Protein AF-0000000081005382 (afdb_homodimer)

Solvent-accessible surface area (backbone atoms only — not comparable to full-atom values): 18510 Å² total; per-residue (Å²): 134,87,72,72,68,51,76,68,54,54,42,65,70,74,64,62,56,86,81,48,64,73,68,54,56,38,70,60,34,36,32,29,35,34,43,90,65,23,37,42,38,38,35,46,41,52,65,45,52,73,91,47,49,46,76,45,76,46,82,90,45,26,40,35,40,33,36,60,39,78,69,80,79,84,50,93,69,56,42,75,78,41,80,55,59,79,51,43,52,30,70,46,77,42,80,52,63,88,56,45,38,81,85,54,64,45,76,45,75,50,34,9,24,38,36,36,39,31,38,42,45,54,80,78,62,66,68,67,85,79,79,82,76,74,82,66,85,73,78,74,90,70,80,79,70,73,75,73,66,95,83,78,134,133,86,70,73,67,52,76,67,55,53,42,66,70,71,63,63,56,86,82,48,67,72,69,56,56,40,72,59,33,36,30,28,36,33,44,90,64,23,37,42,36,37,34,46,41,51,66,45,52,73,90,47,48,46,78,45,76,44,82,91,46,25,40,34,40,33,36,58,39,78,69,79,78,85,51,92,69,56,43,73,79,41,80,56,59,76,50,42,51,32,72,46,78,42,79,52,64,86,55,44,37,80,87,54,65,44,76,47,76,51,35,9,24,38,37,37,39,31,38,42,44,53,80,78,61,65,66,66,84,78,76,80,74,71,82,61,85,76,71,83,78,79,79,72,76,68,79,76,81,83,78,81,123

Sequence (306 aa):
MCRIPSLYLLRHSVGLDKDEPLMDFSHARVDWKETPDGHVIMVDVPGLKKDEIKIEVEGNRVLRVSGERKREEEKEGDHWHKMERSYGKFWRQFKVPNNVDLDFVKAKSENGVLTLTLNKLSPDRIKGPRVVSIEGNDKKLAKINGNEAKQELMCRIPSLYLLRHSVGLDKDEPLMDFSHARVDWKETPDGHVIMVDVPGLKKDEIKIEVEGNRVLRVSGERKREEEKEGDHWHKMERSYGKFWRQFKVPNNVDLDFVKAKSENGVLTLTLNKLSPDRIKGPRVVSIEGNDKKLAKINGNEAKQEL

Radius of gyration: 29.71 Å; Cα contacts (8 Å, |Δi|>4): 478; chains: 2; bounding box: 69×134×60 Å

Nearest PDB structures (foldseek):
  5ds2-assembly2_D  TM=9.799E-01  e=3.365E-12  Pisum sativum
  2byu-assembly1_B  TM=9.540E-01  e=5.067E-11  Triticum aestivum
  2h50-assembly1_P  TM=9.636E-01  e=1.966E-10  Saccharomyces cerevisiae
  1gme-assembly1_B  TM=8.721E-01  e=4.777E-11  Triticum aestivum
  1gme-assembly1_A  TM=8.070E-01  e=1.376E-09  Triticum aestivum

Structure (mmCIF, N/CA/C/O backbone):
data_AF-0000000081005382-model_v1
#
loop_
_entity.id
_entity.type
_entity.pdbx_description
1 polymer 'Uncharacterized protein'
#
loop_
_atom_site.group_PDB
_atom_site.id
_atom_site.type_symbol
_atom_site.label_atom_id
_atom_site.label_alt_id
_atom_site.label_comp_id
_atom_site.label_asym_id
_atom_site.label_entity_id
_atom_site.label_seq_id
_atom_site.pdbx_PDB_ins_code
_atom_site.Cartn_x
_atom_site.Cartn_y
_atom_site.Cartn_z
_atom_site.occupancy
_atom_site.B_iso_or_equiv
_atom_site.auth_seq_id
_atom_site.auth_comp_id
_atom_site.auth_asym_id
_atom_site.auth_atom_id
_atom_site.pdbx_PDB_model_num
ATOM 1 N N . MET A 1 1 ? -9.953 26.734 -13.766 1 24.36 1 MET A N 1
ATOM 2 C CA . MET A 1 1 ? -9.805 25.484 -14.5 1 24.36 1 MET A CA 1
ATOM 3 C 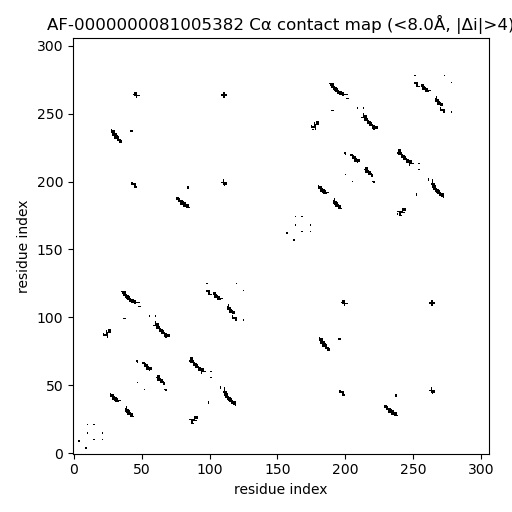C . MET A 1 1 ? -8.453 24.828 -14.219 1 24.36 1 MET A C 1
ATOM 5 O O . MET A 1 1 ? -7.418 25.328 -14.672 1 24.36 1 MET A O 1
ATOM 9 N N . CYS A 1 2 ? -8.141 24.422 -13.031 1 30.3 2 CYS A N 1
ATOM 10 C CA . CYS A 1 2 ? -6.883 24 -12.422 1 30.3 2 CYS A CA 1
ATOM 11 C C . CYS A 1 2 ? -6.281 22.828 -13.172 1 30.3 2 CYS A C 1
ATOM 13 O O . CYS A 1 2 ? -6.836 21.734 -13.164 1 30.3 2 CYS A O 1
ATOM 15 N N . ARG A 1 3 ? -5.758 23.016 -14.375 1 30.98 3 ARG A N 1
ATOM 16 C CA . ARG A 1 3 ? -5.125 22.062 -15.273 1 30.98 3 ARG A CA 1
ATOM 17 C C . ARG A 1 3 ? -3.967 21.344 -14.586 1 30.98 3 ARG A C 1
ATOM 19 O O . ARG A 1 3 ? -2.998 21.984 -14.172 1 30.98 3 ARG A O 1
ATOM 26 N N . ILE A 1 4 ? -4.227 20.453 -13.852 1 41.34 4 ILE A N 1
ATOM 27 C CA . ILE A 1 4 ? -3.156 19.625 -13.32 1 41.34 4 ILE A CA 1
ATOM 28 C C . ILE A 1 4 ? -2.188 19.25 -14.438 1 41.34 4 ILE A C 1
ATOM 30 O O . ILE A 1 4 ? -2.586 18.656 -15.445 1 41.34 4 ILE A O 1
ATOM 34 N N . PRO A 1 5 ? -1.145 20 -14.75 1 43.53 5 PRO A N 1
ATOM 35 C CA . PRO A 1 5 ? -0.222 19.625 -15.828 1 43.53 5 PRO A CA 1
ATOM 36 C C . PRO A 1 5 ? 0.082 18.141 -15.859 1 43.53 5 PRO A C 1
ATOM 38 O O . PRO A 1 5 ? 0.035 17.469 -14.828 1 43.53 5 PRO A O 1
ATOM 41 N N . SER A 1 6 ? -0.188 17.453 -16.969 1 43.03 6 SER A N 1
ATOM 42 C CA . SER A 1 6 ? 0.161 16.062 -17.234 1 43.03 6 SER A CA 1
ATOM 43 C C . SER A 1 6 ? 1.508 15.695 -16.625 1 43.03 6 SER A C 1
ATOM 45 O O . SER A 1 6 ? 2.391 16.547 -16.5 1 43.03 6 SER A O 1
ATOM 47 N N . LEU A 1 7 ? 1.614 14.719 -15.781 1 48.5 7 LEU A N 1
ATOM 48 C CA . LEU A 1 7 ? 2.877 14.234 -15.234 1 48.5 7 LEU A CA 1
ATOM 49 C C . LEU A 1 7 ? 4.008 14.422 -16.234 1 48.5 7 LEU A C 1
ATOM 51 O O . LEU A 1 7 ? 5.145 14.711 -15.852 1 48.5 7 LEU A O 1
ATOM 55 N N . TYR A 1 8 ? 3.623 14.453 -17.516 1 44.91 8 TYR A N 1
ATOM 56 C CA . TYR A 1 8 ? 4.566 14.68 -18.609 1 44.91 8 TYR A CA 1
ATOM 57 C C . TYR A 1 8 ? 5.086 16.109 -18.594 1 44.91 8 TYR A C 1
ATOM 59 O O . TYR A 1 8 ? 6.277 16.344 -18.781 1 44.91 8 TYR A O 1
ATOM 67 N N . LEU A 1 9 ? 4.285 17.047 -18.391 1 47.41 9 LEU A N 1
ATOM 68 C CA . LEU A 1 9 ? 4.664 18.453 -18.469 1 47.41 9 LEU A CA 1
ATOM 69 C C . LEU A 1 9 ? 5.441 18.875 -17.234 1 47.41 9 LEU A C 1
ATOM 71 O O . LEU A 1 9 ? 6.371 19.672 -17.312 1 47.41 9 LEU A O 1
ATOM 75 N N . LEU A 1 10 ? 5.172 18.359 -15.992 1 44.62 10 LEU A N 1
ATOM 76 C CA . LEU A 1 10 ? 5.957 18.656 -14.805 1 44.62 10 LEU A CA 1
ATOM 77 C C . LEU A 1 10 ? 7.359 18.062 -14.914 1 44.62 10 LEU A C 1
ATOM 79 O O . LEU A 1 10 ? 8.328 18.672 -14.445 1 44.62 10 LEU A O 1
ATOM 83 N N . ARG A 1 11 ? 7.504 17.016 -15.672 1 47.44 11 ARG A N 1
ATOM 84 C CA . ARG A 1 11 ? 8.82 16.469 -15.977 1 47.44 11 ARG A CA 1
ATOM 85 C C . ARG A 1 11 ? 9.695 17.5 -16.688 1 47.44 11 ARG A C 1
ATOM 87 O O . ARG A 1 11 ? 10.875 17.641 -16.359 1 47.44 11 ARG A O 1
ATOM 94 N N . HIS A 1 12 ? 9.172 18.031 -17.594 1 46.69 12 HIS A N 1
ATOM 95 C CA . HIS A 1 12 ? 9.906 18.969 -18.438 1 46.69 12 HIS A CA 1
ATOM 96 C C . HIS A 1 12 ? 10.242 20.25 -17.672 1 46.69 12 HIS A C 1
ATOM 98 O O . HIS A 1 12 ? 11.281 20.859 -17.922 1 46.69 12 HIS A O 1
ATOM 104 N N . SER A 1 13 ? 9.43 20.688 -16.859 1 47.69 13 SER A N 1
ATOM 105 C CA . SER A 1 13 ? 9.656 21.984 -16.219 1 47.69 13 SER A CA 1
ATOM 106 C C . SER A 1 13 ? 10.625 21.859 -15.047 1 47.69 13 SER A C 1
ATOM 108 O O . SER A 1 13 ? 11.32 22.828 -14.711 1 47.69 13 SER A O 1
ATOM 110 N N . VAL A 1 14 ? 10.555 20.672 -14.211 1 47.44 14 VAL A N 1
ATOM 111 C CA . VAL A 1 14 ? 11.414 20.641 -13.031 1 47.44 14 VAL A CA 1
ATOM 112 C C . VAL A 1 14 ? 12.82 20.188 -13.43 1 47.44 14 VAL A C 1
ATOM 114 O O . VAL A 1 14 ? 13.727 20.141 -12.594 1 47.44 14 VAL A O 1
ATOM 117 N N . GLY A 1 15 ? 13.367 20.453 -14.734 1 45.53 15 GLY A N 1
ATOM 118 C CA . GLY A 1 15 ? 14.703 20.172 -15.234 1 45.53 15 GLY A CA 1
ATOM 119 C C . GLY A 1 15 ? 15.148 18.75 -14.984 1 45.53 15 GLY A C 1
ATOM 120 O O . GLY A 1 15 ? 16.344 18.484 -14.773 1 45.53 15 GLY A O 1
ATOM 121 N N . LEU A 1 16 ? 14.297 17.859 -14.594 1 46.28 16 LEU A N 1
ATOM 122 C CA . LEU A 1 16 ? 14.727 16.484 -14.453 1 46.28 16 LEU A CA 1
ATOM 123 C C . LEU A 1 16 ? 15.344 15.961 -15.742 1 46.28 16 LEU A C 1
ATOM 125 O O . LEU A 1 16 ? 14.766 16.125 -16.828 1 46.28 16 LEU A O 1
ATOM 129 N N . ASP A 1 17 ? 16.734 16 -15.828 1 42.59 17 ASP A N 1
ATOM 130 C CA . ASP A 1 17 ? 17.531 15.492 -16.938 1 42.59 17 ASP A CA 1
ATOM 131 C C . ASP A 1 17 ? 16.984 14.164 -17.453 1 42.59 17 ASP A C 1
ATOM 133 O O . ASP A 1 17 ? 16.391 13.391 -16.703 1 42.59 17 ASP A O 1
ATOM 137 N N . LYS A 1 18 ? 16.922 14.016 -18.75 1 46.12 18 LYS A N 1
ATOM 138 C CA . LYS A 1 18 ? 16.516 12.93 -19.641 1 46.12 18 LYS A CA 1
ATOM 139 C C . LYS A 1 18 ? 16.922 11.57 -19.062 1 46.12 18 LYS A C 1
ATOM 141 O O . LYS A 1 18 ? 16.266 10.555 -19.328 1 46.12 18 LYS A O 1
ATOM 146 N N . ASP A 1 19 ? 18.125 11.43 -18.734 1 44.22 19 ASP A N 1
ATOM 147 C CA . ASP A 1 19 ? 18.734 10.156 -18.344 1 44.22 19 ASP A CA 1
ATOM 148 C C . ASP A 1 19 ? 18.344 9.766 -16.922 1 44.22 19 ASP A C 1
ATOM 150 O O . ASP A 1 19 ? 18.844 8.773 -16.391 1 44.22 19 ASP A O 1
ATOM 154 N N . GLU A 1 20 ? 17.969 10.789 -16.125 1 42.66 20 GLU A N 1
ATOM 155 C CA . GLU A 1 20 ? 17.531 10.297 -14.828 1 42.66 20 GLU A CA 1
ATOM 156 C C . GLU A 1 20 ? 16.188 9.562 -14.93 1 42.66 20 GLU A C 1
ATOM 158 O O . GLU A 1 20 ? 15.242 10.086 -15.516 1 42.66 20 GLU A O 1
ATOM 163 N N . PRO A 1 21 ? 16.234 8.305 -15.031 1 41.66 21 PRO A N 1
ATOM 164 C CA . PRO A 1 21 ? 14.93 7.641 -15.164 1 41.66 21 PRO A CA 1
ATOM 165 C C . PRO A 1 21 ? 13.789 8.438 -14.531 1 41.66 21 PRO A C 1
ATOM 167 O O . PRO A 1 21 ? 14.016 9.195 -13.578 1 41.66 21 PRO A O 1
ATOM 170 N N . LEU A 1 22 ? 13 9.117 -15.344 1 42.19 22 LEU A N 1
ATOM 171 C CA . LEU A 1 22 ? 11.773 9.664 -14.781 1 42.19 22 LEU A CA 1
ATOM 172 C C . LEU A 1 22 ? 11.469 9.039 -13.422 1 42.19 22 LEU A C 1
ATOM 174 O O . LEU A 1 22 ? 11.336 7.82 -13.305 1 42.19 22 LEU A O 1
ATOM 178 N N . MET A 1 23 ? 12.305 9.438 -12.484 1 41.25 23 MET A N 1
ATOM 179 C CA . MET A 1 23 ? 11.883 8.938 -11.18 1 41.25 23 MET A CA 1
ATOM 180 C C . MET A 1 23 ? 10.367 8.773 -11.125 1 41.25 23 MET A C 1
ATOM 182 O O . MET A 1 23 ? 9.625 9.742 -11.312 1 41.25 23 MET A O 1
ATOM 186 N N . ASP A 1 24 ? 9.828 7.969 -11.961 1 45.81 24 ASP A N 1
ATOM 187 C CA . ASP A 1 24 ? 8.445 7.629 -11.664 1 45.81 24 ASP A CA 1
ATOM 188 C C . ASP A 1 24 ? 8.117 7.898 -10.195 1 45.81 24 ASP A C 1
ATOM 190 O O . ASP A 1 24 ? 8.586 7.18 -9.312 1 45.81 24 ASP A O 1
ATOM 194 N N . PHE A 1 25 ? 8.281 9.18 -9.914 1 48.56 25 PHE A N 1
ATOM 195 C CA . PHE A 1 25 ? 7.887 9.531 -8.555 1 48.56 25 PHE A CA 1
ATOM 196 C C . PHE A 1 25 ? 6.645 8.758 -8.133 1 48.56 25 PHE A C 1
ATOM 198 O O . PHE A 1 25 ? 5.562 8.953 -8.688 1 48.56 25 PHE A O 1
ATOM 205 N N . SER A 1 26 ? 6.855 7.477 -7.922 1 58 26 SER A N 1
ATOM 206 C CA . SER A 1 26 ? 5.77 6.707 -7.32 1 58 26 SER A CA 1
ATOM 207 C C . SER A 1 26 ? 5.059 7.512 -6.238 1 58 26 SER A C 1
ATOM 209 O O . SER A 1 26 ? 5.699 8.023 -5.316 1 58 26 SER A O 1
ATOM 211 N N . HIS A 1 27 ? 4.066 8.297 -6.676 1 74.56 27 HIS A N 1
ATOM 212 C CA . HIS A 1 27 ? 3.326 9.086 -5.699 1 74.56 27 HIS A CA 1
ATOM 213 C C . HIS A 1 27 ? 2.562 8.188 -4.73 1 74.56 27 HIS A C 1
ATOM 215 O O . HIS A 1 27 ? 1.802 7.316 -5.152 1 74.56 27 HIS A O 1
ATOM 221 N N . ALA A 1 28 ? 3.084 8.227 -3.469 1 90.81 28 ALA A N 1
ATOM 222 C CA . ALA A 1 28 ? 2.283 7.586 -2.434 1 90.81 28 ALA A CA 1
ATOM 223 C C . ALA A 1 28 ? 0.919 8.258 -2.297 1 90.81 28 ALA A C 1
ATOM 225 O O . ALA A 1 28 ? 0.826 9.484 -2.248 1 90.81 28 ALA A O 1
ATOM 226 N N . ARG A 1 29 ? -0.082 7.52 -2.445 1 92 29 ARG A N 1
ATOM 227 C CA . ARG A 1 29 ? -1.425 8.078 -2.324 1 92 29 ARG A CA 1
ATOM 228 C C . ARG A 1 29 ? -1.692 8.555 -0.9 1 92 29 ARG A C 1
ATOM 230 O O . ARG A 1 29 ? -1.289 7.898 0.065 1 92 29 ARG A O 1
ATOM 237 N N . VAL A 1 30 ? -2.486 9.648 -0.825 1 94.62 30 VAL A N 1
ATOM 238 C CA . VAL A 1 30 ? -2.631 10.289 0.48 1 94.62 30 VAL A CA 1
ATOM 239 C C . VAL A 1 30 ? -4.094 10.648 0.721 1 94.62 30 VAL A C 1
ATOM 241 O O . VAL A 1 30 ? -4.789 11.094 -0.195 1 94.62 30 VAL A O 1
ATOM 244 N N . ASP A 1 31 ? -4.512 10.391 1.903 1 94.94 31 ASP A N 1
ATOM 245 C CA . ASP A 1 31 ? -5.734 10.984 2.43 1 94.94 31 ASP A CA 1
ATOM 246 C C . ASP A 1 31 ? -5.43 11.969 3.553 1 94.94 31 ASP A C 1
ATOM 248 O O . ASP A 1 31 ? -4.609 11.688 4.43 1 94.94 31 ASP A O 1
ATOM 252 N N . TRP A 1 32 ? -6.043 13.117 3.43 1 95.94 32 TRP A N 1
ATOM 253 C CA . TRP A 1 32 ? -5.84 14.141 4.457 1 95.94 32 TRP A CA 1
ATOM 254 C C . TRP A 1 32 ? -7.172 14.727 4.91 1 95.94 32 TRP A C 1
ATOM 256 O O . TRP A 1 32 ? -7.871 15.375 4.125 1 95.94 32 TRP A O 1
ATOM 266 N N . LYS A 1 33 ? -7.461 14.477 6.141 1 94.81 33 LYS A N 1
ATOM 267 C CA . LYS A 1 33 ? -8.695 15.031 6.68 1 94.81 33 LYS A CA 1
ATOM 268 C C . LYS A 1 33 ? -8.422 15.906 7.898 1 94.81 33 LYS A C 1
ATOM 270 O O . LYS A 1 33 ? -7.496 15.633 8.664 1 94.81 33 LYS A O 1
ATOM 275 N N . GLU A 1 34 ? -9.25 16.828 8.031 1 93.62 34 GLU A N 1
ATOM 276 C CA . GLU A 1 34 ? -9.25 17.703 9.195 1 93.62 34 GLU A CA 1
ATOM 277 C C . GLU A 1 34 ? -10.43 17.406 10.109 1 93.62 34 GLU A C 1
ATOM 279 O O . GLU A 1 34 ? -11.57 17.312 9.648 1 93.62 34 GLU A O 1
ATOM 284 N N . THR A 1 35 ? -10.195 17.156 11.391 1 91.56 35 THR A N 1
ATOM 285 C CA . THR A 1 35 ? -11.219 16.938 12.414 1 91.56 35 THR A CA 1
ATOM 286 C C . THR A 1 35 ? -11.234 18.094 13.406 1 91.56 35 THR A C 1
ATOM 288 O O . THR A 1 35 ? -10.359 18.953 13.383 1 91.56 35 THR A O 1
ATOM 291 N N . PRO A 1 36 ? -12.242 18.172 14.172 1 89.25 36 PRO A N 1
ATOM 292 C CA . PRO A 1 36 ? -12.25 19.219 15.188 1 89.25 36 PRO A CA 1
ATOM 293 C C . PRO A 1 36 ? -11.023 19.188 16.094 1 89.25 36 PRO A C 1
ATOM 295 O O . PRO A 1 36 ? -10.578 20.219 16.578 1 89.25 36 PRO A O 1
ATOM 298 N N . ASP A 1 37 ? -10.422 18.016 16.219 1 89.25 37 ASP A N 1
ATOM 299 C CA . ASP A 1 37 ? -9.305 17.828 17.141 1 89.25 37 ASP A CA 1
ATOM 300 C C . ASP A 1 37 ? -7.969 18.062 16.438 1 89.25 37 ASP A C 1
ATOM 302 O O . ASP A 1 37 ? -6.953 18.328 17.078 1 89.25 37 ASP A O 1
ATOM 306 N N . GLY A 1 38 ? -8.008 17.953 15.148 1 93.06 38 GLY A N 1
ATOM 307 C CA . GLY A 1 38 ? -6.746 18.078 14.445 1 93.06 38 GLY A CA 1
ATOM 308 C C . GLY A 1 38 ? -6.785 17.547 13.031 1 93.06 38 GLY A C 1
ATOM 309 O O . GLY A 1 38 ? -7.805 17.656 12.344 1 93.06 38 GLY A O 1
ATOM 310 N N . HIS A 1 39 ? -5.637 17.188 12.57 1 94.94 39 HIS A N 1
ATOM 311 C CA . HIS A 1 39 ? -5.5 16.688 11.211 1 94.94 39 HIS A CA 1
ATOM 312 C C . HIS A 1 39 ? -4.996 15.25 11.195 1 94.94 39 HIS A C 1
ATOM 314 O O . HIS A 1 39 ? -4.148 14.883 12.008 1 94.94 39 HIS A O 1
ATOM 320 N N . VAL A 1 40 ? -5.512 14.516 10.289 1 95.62 40 VAL A N 1
ATOM 321 C CA . VAL A 1 40 ? -5.062 13.148 10.078 1 95.62 40 VAL A CA 1
ATOM 322 C C . VAL A 1 40 ? -4.637 12.953 8.625 1 95.62 40 VAL A C 1
ATOM 324 O O . VAL A 1 40 ? -5.422 13.203 7.707 1 95.62 40 VAL A O 1
ATOM 327 N N . ILE A 1 41 ? -3.408 12.555 8.43 1 96.06 41 ILE A N 1
ATOM 328 C CA . ILE A 1 41 ? -2.861 12.281 7.102 1 96.06 41 ILE A CA 1
ATOM 329 C C . ILE A 1 41 ? -2.498 10.805 6.984 1 96.06 41 ILE A C 1
ATOM 331 O O . ILE A 1 41 ? -1.728 10.281 7.793 1 96.06 41 ILE A O 1
ATOM 335 N N . MET A 1 42 ? -3.076 10.188 6.035 1 96.69 42 MET A N 1
ATOM 336 C CA . MET A 1 42 ? -2.791 8.773 5.777 1 96.69 42 MET A CA 1
ATOM 337 C C . MET A 1 42 ? -2.092 8.602 4.434 1 96.69 42 MET A C 1
ATOM 339 O O . MET A 1 42 ? -2.576 9.078 3.408 1 96.69 42 MET A O 1
ATOM 343 N N . VAL A 1 43 ? -0.963 7.926 4.426 1 95.75 43 VAL A N 1
ATOM 344 C CA . VAL A 1 43 ? -0.165 7.738 3.219 1 95.75 43 VAL A CA 1
ATOM 345 C C . VAL A 1 43 ? 0.034 6.246 2.957 1 95.75 43 VAL A C 1
ATOM 347 O O . VAL A 1 43 ? 0.447 5.504 3.852 1 95.75 43 VAL A O 1
ATOM 350 N N . ASP A 1 44 ? -0.262 5.816 1.795 1 95.38 44 ASP A N 1
ATOM 351 C CA . ASP A 1 44 ? -0.005 4.43 1.419 1 95.38 44 ASP A CA 1
ATOM 352 C C . ASP A 1 44 ? 1.467 4.219 1.07 1 95.38 44 ASP A C 1
ATOM 354 O O . ASP A 1 44 ? 1.97 4.793 0.102 1 95.38 44 ASP A O 1
ATOM 358 N N . VAL A 1 45 ? 2.096 3.334 1.827 1 94.94 45 VAL A N 1
ATOM 359 C CA . VAL A 1 45 ? 3.506 3.041 1.596 1 94.94 45 VAL A CA 1
ATOM 360 C C . VAL A 1 45 ? 3.748 1.538 1.72 1 94.94 45 VAL A C 1
ATOM 362 O O . VAL A 1 45 ? 4.598 1.102 2.498 1 94.94 45 VAL A O 1
ATOM 365 N N . PRO A 1 46 ? 3.102 0.794 0.92 1 95.44 46 PRO A N 1
ATOM 366 C CA . PRO A 1 46 ? 3.268 -0.656 1.044 1 95.44 46 PRO A CA 1
ATOM 367 C C . PRO A 1 46 ? 4.715 -1.102 0.851 1 95.44 46 PRO A C 1
ATOM 369 O O . PRO A 1 46 ? 5.395 -0.632 -0.067 1 95.44 46 PRO A O 1
ATOM 372 N N . GLY A 1 47 ? 5.137 -1.996 1.658 1 94.62 47 GLY A N 1
ATOM 373 C CA . GLY A 1 47 ? 6.449 -2.605 1.527 1 94.62 47 GLY A CA 1
ATOM 374 C C . GLY A 1 47 ? 7.52 -1.902 2.342 1 94.62 47 GLY A C 1
ATOM 375 O O . GLY A 1 47 ? 8.625 -2.422 2.506 1 94.62 47 GLY A O 1
ATOM 376 N N . LEU A 1 48 ? 7.156 -0.763 2.871 1 94.38 48 LEU A N 1
ATOM 377 C CA . LEU A 1 48 ? 8.164 -0.007 3.609 1 94.38 48 LEU A CA 1
ATOM 378 C C . LEU A 1 48 ? 8.039 -0.257 5.109 1 94.38 48 LEU A C 1
ATOM 380 O O . LEU A 1 48 ? 6.926 -0.337 5.637 1 94.38 48 LEU A O 1
ATOM 384 N N . LYS A 1 49 ? 9.133 -0.398 5.641 1 93.12 49 LYS A N 1
ATOM 385 C CA . LYS A 1 49 ? 9.188 -0.457 7.098 1 93.12 49 LYS A CA 1
ATOM 386 C C . LYS A 1 49 ? 9.258 0.942 7.703 1 93.12 49 LYS A C 1
ATOM 388 O O . LYS A 1 49 ? 9.539 1.915 7 1 93.12 49 LYS A O 1
ATOM 393 N N . LYS A 1 50 ? 9.031 0.952 8.977 1 92 50 LYS A N 1
ATOM 394 C CA . LYS A 1 50 ? 9 2.223 9.695 1 92 50 LYS A CA 1
ATOM 395 C C . LYS A 1 50 ? 10.312 2.979 9.531 1 92 50 LYS A C 1
ATOM 397 O O . LYS A 1 50 ? 10.32 4.199 9.367 1 92 50 LYS A O 1
ATOM 402 N N . ASP A 1 51 ? 11.43 2.229 9.586 1 92.38 51 ASP A N 1
ATOM 403 C CA . ASP A 1 51 ? 12.742 2.863 9.562 1 92.38 51 ASP A CA 1
ATOM 404 C C . ASP A 1 51 ? 13.102 3.332 8.156 1 92.38 51 ASP A C 1
ATOM 406 O O . ASP A 1 51 ? 14.086 4.055 7.973 1 92.38 51 ASP A O 1
ATOM 410 N N . GLU A 1 52 ? 12.297 2.982 7.246 1 93.88 52 GLU A N 1
ATOM 411 C CA . GLU A 1 52 ? 12.562 3.363 5.863 1 93.88 52 GLU A CA 1
ATOM 412 C C . GLU A 1 52 ? 11.758 4.594 5.461 1 93.88 52 GLU A C 1
ATOM 414 O O . GLU A 1 52 ? 11.805 5.027 4.309 1 93.88 52 GLU A O 1
ATOM 419 N N . ILE A 1 53 ? 11.047 5.086 6.316 1 94.5 53 ILE A N 1
ATOM 420 C CA . ILE A 1 53 ? 10.234 6.277 6.082 1 94.5 53 ILE A CA 1
ATOM 421 C C . ILE A 1 53 ? 10.805 7.453 6.871 1 94.5 53 ILE A C 1
ATOM 423 O O . ILE A 1 53 ? 11.141 7.309 8.055 1 94.5 53 ILE A O 1
ATOM 427 N N . LYS A 1 54 ? 10.906 8.539 6.176 1 95.44 54 LYS A N 1
ATOM 428 C CA . LYS A 1 54 ? 11.43 9.75 6.805 1 95.44 54 LYS A CA 1
ATOM 429 C C . LYS A 1 54 ? 10.359 10.828 6.883 1 95.44 54 LYS A C 1
ATOM 431 O O . LYS A 1 54 ? 9.703 11.133 5.883 1 95.44 54 LYS A O 1
ATOM 436 N N . ILE A 1 55 ? 10.133 11.344 8.055 1 94.69 55 ILE A N 1
ATOM 437 C CA . ILE A 1 55 ? 9.188 12.43 8.281 1 94.69 55 ILE A CA 1
ATOM 438 C C . ILE A 1 55 ? 9.938 13.672 8.773 1 94.69 55 ILE A C 1
ATOM 440 O O . ILE A 1 55 ? 10.656 13.609 9.773 1 94.69 55 ILE A O 1
ATOM 444 N N . GLU A 1 56 ? 9.719 14.758 8.078 1 93.56 56 GLU A N 1
ATOM 445 C CA . GLU A 1 56 ? 10.43 15.984 8.438 1 93.56 56 GLU A CA 1
ATOM 446 C C . GLU A 1 56 ? 9.477 17.172 8.477 1 93.56 56 GLU A C 1
ATOM 448 O O . GLU A 1 56 ? 8.523 17.25 7.707 1 93.56 56 GLU A O 1
ATOM 453 N N . VAL A 1 57 ? 9.688 17.969 9.406 1 90.12 57 VAL A N 1
ATOM 454 C CA . VAL A 1 57 ? 8.969 19.25 9.461 1 90.12 57 VAL A CA 1
ATOM 455 C C . VAL A 1 57 ? 9.883 20.375 9.023 1 90.12 57 VAL A C 1
ATOM 457 O O . VAL A 1 57 ? 10.938 20.609 9.625 1 90.12 57 VAL A O 1
ATOM 460 N N . GLU A 1 58 ? 9.492 20.922 7.973 1 83.56 58 GLU A N 1
ATOM 461 C CA . GLU A 1 58 ? 10.289 22.031 7.457 1 83.56 58 GLU A CA 1
ATOM 462 C C . GLU A 1 58 ? 9.773 23.375 7.98 1 83.56 58 GLU A C 1
ATOM 464 O O . GLU A 1 58 ? 8.664 23.453 8.508 1 83.56 58 GLU A O 1
ATOM 469 N N . GLY A 1 59 ? 10.672 24.359 7.703 1 78 59 GLY A N 1
ATOM 470 C CA . GLY A 1 59 ? 10.211 25.703 7.988 1 78 59 GLY A CA 1
ATOM 471 C C . GLY A 1 59 ? 8.938 26.078 7.242 1 78 59 GLY A C 1
ATOM 472 O O . GLY A 1 59 ? 8.5 25.344 6.352 1 78 59 GLY A O 1
ATOM 473 N N . ASN A 1 60 ? 8.117 26.891 7.789 1 85.06 60 ASN A N 1
ATOM 474 C CA . ASN A 1 60 ? 6.906 27.422 7.168 1 85.06 60 ASN A CA 1
ATOM 475 C C . ASN A 1 60 ? 5.742 26.438 7.277 1 85.06 60 ASN A C 1
ATOM 477 O O . ASN A 1 60 ? 4.922 26.344 6.363 1 85.06 60 ASN A O 1
ATOM 481 N N . ARG A 1 61 ? 5.867 25.516 8.117 1 90.44 61 ARG A N 1
ATOM 482 C CA . ARG A 1 61 ? 4.781 24.641 8.531 1 90.44 61 ARG A CA 1
ATOM 483 C C . ARG A 1 61 ? 4.496 23.594 7.461 1 90.44 61 ARG A C 1
ATOM 485 O O . ARG A 1 61 ? 3.334 23.297 7.164 1 90.44 61 ARG A O 1
ATOM 492 N N . VAL A 1 62 ? 5.633 23.188 6.875 1 91.94 62 VAL A N 1
ATOM 493 C CA . VAL A 1 62 ? 5.484 22.156 5.859 1 91.94 62 VAL A CA 1
ATOM 494 C C . VAL A 1 62 ? 5.941 20.812 6.418 1 91.94 62 VAL A C 1
ATOM 496 O O . VAL A 1 62 ? 7.059 20.688 6.93 1 91.94 62 VAL A O 1
ATOM 499 N N . LEU A 1 63 ? 5.051 19.891 6.402 1 93.19 63 LEU A N 1
ATOM 500 C CA . LEU A 1 63 ? 5.367 18.516 6.762 1 93.19 63 LEU A CA 1
ATOM 501 C C . LEU A 1 63 ? 5.758 17.703 5.531 1 93.19 63 LEU A C 1
ATOM 503 O O . LEU A 1 63 ? 5.027 17.672 4.539 1 93.19 63 LEU A O 1
ATOM 507 N N . ARG A 1 64 ? 6.918 17.078 5.605 1 92.94 64 ARG A N 1
ATOM 508 C CA . ARG A 1 64 ? 7.41 16.297 4.473 1 92.94 64 ARG A CA 1
ATOM 509 C C . ARG A 1 64 ? 7.531 14.828 4.832 1 92.94 64 ARG A C 1
ATOM 511 O O . ARG A 1 64 ? 8.062 14.477 5.891 1 92.94 64 ARG A O 1
ATOM 518 N N . VAL A 1 65 ? 7.047 14.031 3.984 1 93.69 65 VAL A N 1
ATOM 519 C CA . VAL A 1 65 ? 7.176 12.586 4.129 1 93.69 65 VAL A CA 1
ATOM 520 C C . VAL A 1 65 ? 7.895 12.008 2.912 1 93.69 65 VAL A C 1
ATOM 522 O O . VAL A 1 65 ? 7.543 12.312 1.77 1 93.69 65 VAL A O 1
ATOM 525 N N . SER A 1 66 ? 8.891 11.25 3.193 1 94.12 66 SER A N 1
ATOM 526 C CA . SER A 1 66 ? 9.633 10.664 2.082 1 94.12 66 SER A CA 1
ATOM 527 C C . SER A 1 66 ? 10.133 9.266 2.428 1 94.12 66 SER A C 1
ATOM 529 O O . SER A 1 66 ? 10.156 8.875 3.6 1 94.12 66 SER A O 1
ATOM 531 N N . GLY A 1 67 ? 10.5 8.547 1.418 1 93.62 67 GLY A N 1
ATOM 532 C CA . GLY A 1 67 ? 11.047 7.207 1.547 1 93.62 67 GLY A CA 1
ATOM 533 C C . GLY A 1 67 ? 11.453 6.598 0.219 1 93.62 67 GLY A C 1
ATOM 534 O O . GLY A 1 67 ? 11.336 7.238 -0.827 1 93.62 67 GLY A O 1
ATOM 535 N N . GLU A 1 68 ? 11.977 5.438 0.392 1 92 68 GLU A N 1
ATOM 536 C CA . GLU A 1 68 ? 12.414 4.742 -0.816 1 92 68 GLU A CA 1
ATOM 537 C C . GLU A 1 68 ? 12.078 3.254 -0.747 1 92 68 GLU A C 1
ATOM 539 O O . GLU A 1 68 ? 12.477 2.568 0.198 1 92 68 GLU A O 1
ATOM 544 N N . ARG A 1 69 ? 11.344 2.879 -1.731 1 90.31 69 ARG A N 1
ATOM 545 C CA . ARG A 1 69 ? 11.07 1.451 -1.874 1 90.31 69 ARG A CA 1
ATOM 546 C C . ARG A 1 69 ? 12.055 0.802 -2.838 1 90.31 69 ARG A C 1
ATOM 548 O O . ARG A 1 69 ? 12.055 1.101 -4.035 1 90.31 69 ARG A O 1
ATOM 555 N N . LYS A 1 70 ? 12.766 -0.089 -2.355 1 87.38 70 LYS A N 1
ATOM 556 C CA . LYS A 1 70 ? 13.781 -0.729 -3.182 1 87.38 70 LYS A CA 1
ATOM 557 C C . LYS A 1 70 ? 13.203 -1.908 -3.955 1 87.38 70 LYS A C 1
ATOM 559 O O . LYS A 1 70 ? 12.367 -2.65 -3.434 1 87.38 70 LYS A O 1
ATOM 564 N N . ARG A 1 71 ? 13.672 -1.908 -5.164 1 81.62 71 ARG A N 1
ATOM 565 C CA . ARG A 1 71 ? 13.242 -3.016 -6.016 1 81.62 71 ARG A CA 1
ATOM 566 C C . ARG A 1 71 ? 14.016 -4.289 -5.684 1 81.62 71 ARG A C 1
ATOM 568 O O . ARG A 1 71 ? 15.195 -4.234 -5.355 1 81.62 71 ARG A O 1
ATOM 575 N N . GLU A 1 72 ? 13.25 -5.332 -5.711 1 74.5 72 GLU A N 1
ATOM 576 C CA . GLU A 1 72 ? 13.938 -6.605 -5.527 1 74.5 72 GLU A CA 1
ATOM 577 C C . GLU A 1 72 ? 14.961 -6.844 -6.633 1 74.5 72 GLU A C 1
ATOM 579 O O . GLU A 1 72 ? 14.727 -6.488 -7.789 1 74.5 72 GLU A O 1
ATOM 584 N N . GLU A 1 73 ? 16.125 -7.258 -6.234 1 75.38 73 GLU A N 1
ATOM 585 C CA . GLU A 1 73 ? 17.203 -7.535 -7.188 1 75.38 73 GLU A CA 1
ATOM 586 C C . GLU A 1 73 ? 16.828 -8.688 -8.117 1 75.38 73 GLU A C 1
ATOM 588 O O . GLU A 1 73 ? 16.25 -9.68 -7.676 1 75.38 73 GLU A O 1
ATOM 593 N N . GLU A 1 74 ? 16.891 -8.359 -9.391 1 75 74 GLU A N 1
ATOM 594 C CA . GLU A 1 74 ? 16.688 -9.438 -10.352 1 75 74 GLU A CA 1
ATOM 595 C C . GLU A 1 74 ? 17.797 -10.469 -10.258 1 75 74 GLU A C 1
ATOM 597 O O . GLU A 1 74 ? 18.984 -10.117 -10.242 1 75 74 GLU A O 1
ATOM 602 N N . LYS A 1 75 ? 17.422 -11.578 -9.859 1 80.25 75 LYS A N 1
ATOM 603 C CA . LYS A 1 75 ? 18.391 -12.664 -9.836 1 80.25 75 LYS A CA 1
ATOM 604 C C . LYS A 1 75 ? 18.438 -13.391 -11.172 1 80.25 75 LYS A C 1
ATOM 606 O O . LYS A 1 75 ? 17.469 -13.367 -11.93 1 80.25 75 LYS A O 1
ATOM 611 N N . GLU A 1 76 ? 19.609 -13.914 -11.383 1 80.12 76 GLU A N 1
ATOM 612 C CA . GLU A 1 76 ? 19.75 -14.703 -12.609 1 80.12 76 GLU A CA 1
ATOM 613 C C . GLU A 1 76 ? 18.719 -15.82 -12.68 1 80.12 76 GLU A C 1
ATOM 615 O O . GLU A 1 76 ? 18.547 -16.578 -11.719 1 80.12 76 GLU A O 1
ATOM 620 N N . GLY A 1 77 ? 17.969 -15.812 -13.703 1 84.25 77 GLY A N 1
ATOM 621 C CA . GLY A 1 77 ? 17 -16.875 -13.898 1 84.25 77 GLY A CA 1
ATOM 622 C C . GLY A 1 77 ? 15.57 -16.422 -13.633 1 84.25 77 GLY A C 1
ATOM 623 O O . GLY A 1 77 ? 14.625 -17.172 -13.898 1 84.25 77 GLY A O 1
ATOM 624 N N . ASP A 1 78 ? 15.516 -15.258 -13.133 1 87.62 78 ASP A N 1
ATOM 625 C CA . ASP A 1 78 ? 14.164 -14.766 -12.883 1 87.62 78 ASP A CA 1
ATOM 626 C C . ASP A 1 78 ? 13.484 -14.344 -14.18 1 87.62 78 ASP A C 1
ATOM 628 O O . ASP A 1 78 ? 14.125 -13.781 -15.07 1 87.62 78 ASP A O 1
ATOM 632 N N . HIS A 1 79 ? 12.305 -14.781 -14.344 1 91.44 79 HIS A N 1
ATOM 633 C CA . HIS A 1 79 ? 11.453 -14.336 -15.445 1 91.44 79 HIS A CA 1
ATOM 634 C C . HIS A 1 79 ? 10.25 -13.555 -14.93 1 91.44 79 HIS A C 1
ATOM 636 O O . HIS A 1 79 ? 9.414 -14.102 -14.211 1 91.44 79 HIS A O 1
ATOM 642 N N . TRP A 1 80 ? 10.117 -12.336 -15.422 1 91.06 80 TRP A N 1
ATOM 643 C CA . TRP A 1 80 ? 9.047 -11.484 -14.922 1 91.06 80 TRP A CA 1
ATOM 644 C C . TRP A 1 80 ? 7.812 -11.57 -15.812 1 91.06 80 TRP A C 1
ATOM 646 O O . TRP A 1 80 ? 7.871 -11.227 -17 1 91.06 80 TRP A O 1
ATOM 656 N N . HIS A 1 81 ? 6.82 -12.047 -15.203 1 92.88 81 HIS A N 1
ATOM 657 C CA . HIS A 1 81 ? 5.562 -12.109 -15.938 1 92.88 81 HIS A CA 1
ATOM 658 C C . HIS A 1 81 ? 4.82 -10.781 -15.875 1 92.88 81 HIS A C 1
ATOM 660 O O . HIS A 1 81 ? 4.191 -10.367 -16.859 1 92.88 81 HIS A O 1
ATOM 666 N N . LYS A 1 82 ? 4.875 -10.078 -14.727 1 92.44 82 LYS A N 1
ATOM 667 C CA . LYS A 1 82 ? 4.203 -8.805 -14.492 1 92.44 82 LYS A CA 1
ATOM 668 C C . LYS A 1 82 ? 5 -7.926 -13.531 1 92.44 82 LYS A C 1
ATOM 670 O O . LYS A 1 82 ? 5.602 -8.43 -12.578 1 92.44 82 LYS A O 1
ATOM 675 N N . MET A 1 83 ? 5.039 -6.691 -13.82 1 91.69 83 MET A N 1
ATOM 676 C CA . MET A 1 83 ? 5.672 -5.699 -12.953 1 91.69 83 MET A CA 1
ATOM 677 C C . MET A 1 83 ? 4.824 -4.438 -12.859 1 91.69 83 MET A C 1
ATOM 679 O O . MET A 1 83 ? 4.953 -3.531 -13.688 1 91.69 83 MET A O 1
ATOM 683 N N . GLU A 1 84 ? 3.965 -4.383 -11.883 1 90.88 84 GLU A N 1
ATOM 684 C CA . GLU A 1 84 ? 3.043 -3.256 -11.766 1 90.88 84 GLU A CA 1
ATOM 685 C C . GLU A 1 84 ? 3.385 -2.383 -10.562 1 90.88 84 GLU A C 1
ATOM 687 O O . GLU A 1 84 ? 2.959 -1.228 -10.484 1 90.88 84 GLU A O 1
ATOM 692 N N . ARG A 1 85 ? 4.074 -2.92 -9.586 1 91.88 85 ARG A N 1
ATOM 693 C CA . ARG A 1 85 ? 4.293 -2.229 -8.32 1 91.88 85 ARG A CA 1
ATOM 694 C C . ARG A 1 85 ? 5.293 -1.091 -8.484 1 91.88 85 ARG A C 1
ATOM 696 O O . ARG A 1 85 ? 6.199 -1.167 -9.312 1 91.88 85 ARG A O 1
ATOM 703 N N . SER A 1 86 ? 5.047 -0.112 -7.703 1 87 86 SER A N 1
ATOM 704 C CA . SER A 1 86 ? 5.895 1.072 -7.809 1 87 86 SER A CA 1
ATOM 705 C C . SER A 1 86 ? 7.121 0.954 -6.91 1 87 86 SER A C 1
ATOM 707 O O . SER A 1 8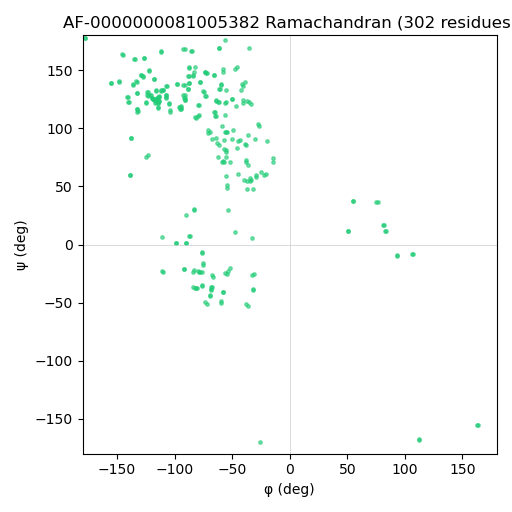6 ? 7.02 0.496 -5.77 1 87 86 SER A O 1
ATOM 709 N N . TYR A 1 87 ? 8.258 1.295 -7.52 1 88.44 87 TYR A N 1
ATOM 710 C CA . TYR A 1 87 ? 9.508 1.315 -6.777 1 88.44 87 TYR A CA 1
ATOM 711 C C . TYR A 1 87 ? 10.203 2.666 -6.918 1 88.44 87 TYR A C 1
ATOM 713 O O . TYR A 1 87 ? 9.914 3.428 -7.84 1 88.44 87 TYR A O 1
ATOM 721 N N . GLY A 1 88 ? 11.117 2.904 -5.949 1 89.25 88 GLY A N 1
ATOM 722 C CA . GLY A 1 88 ? 11.891 4.137 -5.996 1 89.25 88 GLY A CA 1
ATOM 723 C C . GLY A 1 88 ? 11.555 5.094 -4.863 1 89.25 88 GLY A C 1
ATOM 724 O O . GLY A 1 88 ? 10.898 4.711 -3.895 1 89.25 88 GLY A O 1
ATOM 725 N N . LYS A 1 89 ? 12.031 6.211 -5.051 1 89.88 89 LYS A N 1
ATOM 726 C CA . LYS A 1 89 ? 11.844 7.242 -4.031 1 89.88 89 LYS A CA 1
ATOM 727 C C . LYS A 1 89 ? 10.5 7.941 -4.195 1 89.88 89 LYS A C 1
ATOM 729 O O . LYS A 1 89 ? 10 8.094 -5.316 1 89.88 89 LYS A O 1
ATOM 734 N N . PHE A 1 90 ? 9.969 8.273 -3.119 1 88.06 90 PHE A N 1
ATOM 735 C CA . PHE A 1 90 ? 8.781 9.117 -3.135 1 88.06 90 PHE A CA 1
ATOM 736 C C . PHE A 1 90 ? 8.898 10.234 -2.1 1 88.06 90 PHE A C 1
ATOM 738 O O . PHE A 1 90 ? 9.703 10.141 -1.169 1 88.06 90 PHE A O 1
ATOM 745 N N . TRP A 1 91 ? 8.148 11.258 -2.256 1 89.31 91 TRP A N 1
ATOM 746 C CA . TRP A 1 91 ? 8.031 12.312 -1.261 1 89.31 91 TRP A CA 1
ATOM 747 C C . TRP A 1 91 ? 6.695 13.047 -1.398 1 89.31 91 TRP A C 1
ATOM 749 O O . TRP A 1 91 ? 6.199 13.242 -2.51 1 89.31 91 TRP A O 1
ATOM 759 N N . ARG A 1 92 ? 6.199 13.297 -0.266 1 93.19 92 ARG A N 1
ATOM 760 C CA . ARG A 1 92 ? 4.988 14.109 -0.184 1 93.19 92 ARG A CA 1
ATOM 761 C C . ARG A 1 92 ? 5.16 15.258 0.805 1 93.19 92 ARG A C 1
ATOM 763 O O . ARG A 1 92 ? 5.867 15.117 1.806 1 93.19 92 ARG A O 1
ATOM 770 N N . GLN A 1 93 ? 4.469 16.375 0.394 1 92.19 93 GLN A N 1
ATOM 771 C CA . 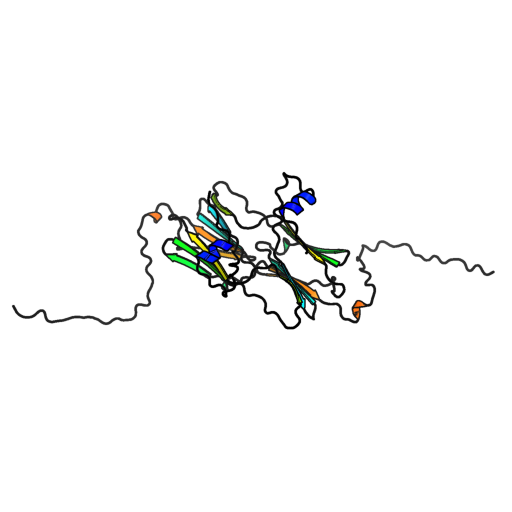GLN A 1 93 ? 4.523 17.531 1.285 1 92.19 93 GLN A CA 1
ATOM 772 C C . GLN A 1 93 ? 3.123 18.047 1.61 1 92.19 93 GLN A C 1
ATOM 774 O O . GLN A 1 93 ? 2.254 18.094 0.738 1 92.19 93 GLN A O 1
ATOM 779 N N . PHE A 1 94 ? 2.99 18.5 2.82 1 92.81 94 PHE A N 1
ATOM 780 C CA . PHE A 1 94 ? 1.709 19 3.291 1 92.81 94 PHE A CA 1
ATOM 781 C C . PHE A 1 94 ? 1.889 20.344 4 1 92.81 94 PHE A C 1
ATOM 783 O O . PHE A 1 94 ? 2.594 20.422 5.008 1 92.81 94 PHE A O 1
ATOM 790 N N . LYS A 1 95 ? 1.31 21.312 3.445 1 93.12 95 LYS A N 1
ATOM 791 C CA . LYS A 1 95 ? 1.29 22.594 4.148 1 93.12 95 LYS A CA 1
ATOM 792 C C . LYS A 1 95 ? 0.22 22.609 5.238 1 93.12 95 LYS A C 1
ATOM 794 O O . LYS A 1 95 ? -0.976 22.609 4.941 1 93.12 95 LYS A O 1
ATOM 799 N N . VAL A 1 96 ? 0.632 22.625 6.426 1 90.5 96 VAL A N 1
ATOM 800 C CA . VAL A 1 96 ? -0.286 22.469 7.547 1 90.5 96 VAL A CA 1
ATOM 801 C C . VAL A 1 96 ? -0.741 23.844 8.039 1 90.5 96 VAL A C 1
ATOM 803 O O . VAL A 1 96 ? 0.069 24.766 8.156 1 90.5 96 VAL A O 1
ATOM 806 N N . PRO A 1 97 ? -1.959 23.953 8.305 1 89.94 97 PRO A N 1
ATOM 807 C CA . PRO A 1 97 ? -2.469 25.25 8.773 1 89.94 97 PRO A CA 1
ATOM 808 C C . PRO A 1 97 ? -1.828 25.688 10.086 1 89.94 97 PRO A C 1
ATOM 810 O O . PRO A 1 97 ? -1.209 24.875 10.781 1 89.94 97 PRO A O 1
ATOM 813 N N . ASN A 1 98 ? -2.088 26.984 10.445 1 85.19 98 ASN A N 1
ATOM 814 C CA . ASN A 1 98 ? -1.438 27.594 11.594 1 85.19 98 ASN A CA 1
ATOM 815 C C . ASN A 1 98 ? -2.021 27.094 12.914 1 85.19 98 ASN A C 1
ATOM 817 O O . ASN A 1 98 ? -1.373 27.172 13.953 1 85.19 98 ASN A O 1
ATOM 821 N N . ASN A 1 99 ? -3.08 26.531 12.906 1 85.38 99 ASN A N 1
ATOM 822 C CA . ASN A 1 99 ? -3.744 26.109 14.125 1 85.38 99 ASN A CA 1
ATOM 823 C C . ASN A 1 99 ? -3.285 24.719 14.555 1 85.38 99 ASN A C 1
ATOM 825 O O . ASN A 1 99 ? -3.842 24.141 15.492 1 85.38 99 ASN A O 1
ATOM 829 N N . VAL A 1 100 ? -2.33 24.203 13.906 1 87.81 100 VAL A N 1
ATOM 830 C CA . VAL A 1 100 ? -1.871 22.859 14.195 1 87.81 100 VAL A CA 1
ATOM 831 C C . VAL A 1 100 ? -0.53 22.906 14.922 1 87.81 100 VAL A C 1
ATOM 833 O O . VAL A 1 100 ? 0.335 23.719 14.586 1 87.81 100 VAL A O 1
ATOM 836 N N . ASP A 1 101 ? -0.399 22.109 15.914 1 82.19 101 ASP A N 1
ATOM 837 C CA . ASP A 1 101 ? 0.855 21.953 16.641 1 82.19 101 ASP A CA 1
ATOM 838 C C . ASP A 1 101 ? 1.804 21 15.914 1 82.19 101 ASP A C 1
ATOM 840 O O . ASP A 1 101 ? 1.596 19.797 15.922 1 82.19 101 ASP A O 1
ATOM 844 N N . LEU A 1 102 ? 2.869 21.562 15.352 1 83.81 102 LEU A N 1
ATOM 845 C CA . LEU A 1 102 ? 3.789 20.75 14.57 1 83.81 102 LEU A CA 1
ATOM 846 C C . LEU A 1 102 ? 4.891 20.172 15.453 1 83.81 102 LEU A C 1
ATOM 848 O O . LEU A 1 102 ? 5.68 19.344 15.008 1 83.81 102 LEU A O 1
ATOM 852 N N . ASP A 1 103 ? 4.797 20.484 16.719 1 80.5 103 ASP A N 1
ATOM 853 C CA . ASP A 1 103 ? 5.793 19.969 17.641 1 80.5 103 ASP A CA 1
ATOM 854 C C . ASP A 1 103 ? 5.445 18.547 18.094 1 80.5 103 ASP A C 1
ATOM 856 O O . ASP A 1 103 ? 6.316 17.797 18.547 1 80.5 103 ASP A O 1
ATOM 860 N N . PHE A 1 104 ? 4.203 18.281 17.953 1 84.12 104 PHE A N 1
ATOM 861 C CA . PHE A 1 104 ? 3.768 16.969 18.422 1 84.12 104 PHE A CA 1
ATOM 862 C C . PHE A 1 104 ? 3.064 16.203 17.312 1 84.12 104 PHE A C 1
ATOM 864 O O . PHE A 1 104 ? 1.834 16.188 17.25 1 84.12 104 PHE A O 1
ATOM 871 N N . VAL A 1 105 ? 3.822 15.734 16.453 1 88.81 105 VAL A N 1
ATOM 872 C CA . VAL A 1 105 ? 3.26 14.93 15.367 1 88.81 105 VAL A CA 1
ATOM 873 C C . VAL A 1 105 ? 3.336 13.445 15.727 1 88.81 105 VAL A C 1
ATOM 875 O O . VAL A 1 105 ? 4.414 12.93 16.031 1 88.81 105 VAL A O 1
ATOM 878 N N . LYS A 1 106 ? 2.205 12.859 15.82 1 94 106 LYS A N 1
ATOM 879 C CA . LYS A 1 106 ? 2.162 11.422 16.078 1 94 106 LYS A CA 1
ATOM 880 C C . LYS A 1 106 ? 2.131 10.633 14.773 1 94 106 LYS A C 1
ATOM 882 O O . LYS A 1 106 ? 1.348 10.945 13.875 1 94 106 LYS A O 1
ATOM 887 N N . ALA A 1 107 ? 3.049 9.672 14.688 1 95.38 107 ALA A N 1
ATOM 888 C CA . ALA A 1 107 ? 3.131 8.859 13.477 1 95.38 107 ALA A CA 1
ATOM 889 C C . ALA A 1 107 ? 2.994 7.371 13.805 1 95.38 107 ALA A C 1
ATOM 891 O O . ALA A 1 107 ? 3.596 6.883 14.766 1 95.38 107 ALA A O 1
ATOM 892 N N . LYS A 1 108 ? 2.16 6.754 13.078 1 96.19 108 LYS A N 1
ATOM 893 C CA . LYS A 1 108 ? 1.966 5.312 13.211 1 96.19 108 LYS A CA 1
ATOM 894 C C . LYS A 1 108 ? 1.97 4.629 11.844 1 96.19 108 LYS A C 1
ATOM 896 O O . LYS A 1 108 ? 1.339 5.109 10.898 1 96.19 108 LYS A O 1
ATOM 901 N N . SER A 1 109 ? 2.744 3.576 11.727 1 94.81 109 SER A N 1
ATOM 902 C CA . SER A 1 109 ? 2.766 2.785 10.5 1 94.81 109 SER A CA 1
ATOM 903 C C . SER A 1 109 ? 2.225 1.379 10.742 1 94.81 109 SER A C 1
ATOM 905 O O . SER A 1 109 ? 2.783 0.62 11.531 1 94.81 109 SER A O 1
ATOM 907 N N . GLU A 1 110 ? 1.122 1.119 10.008 1 94.62 110 GLU A N 1
ATOM 908 C CA . GLU A 1 110 ? 0.485 -0.186 10.164 1 94.62 110 GLU A CA 1
ATOM 909 C C . GLU A 1 110 ? -0.008 -0.719 8.82 1 94.62 110 GLU A C 1
ATOM 911 O O . GLU A 1 110 ? -0.683 -0.007 8.078 1 94.62 110 GLU A O 1
ATOM 916 N N . ASN A 1 111 ? 0.418 -1.942 8.531 1 95 111 ASN A N 1
ATOM 917 C CA . ASN A 1 111 ? -0.046 -2.621 7.328 1 95 111 ASN A CA 1
ATOM 918 C C . ASN A 1 111 ? 0.206 -1.783 6.078 1 95 111 ASN A C 1
ATOM 920 O O . ASN A 1 111 ? -0.663 -1.675 5.211 1 95 111 ASN A O 1
ATOM 924 N N . GLY A 1 112 ? 1.301 -1.159 6.121 1 95.62 112 GLY A N 1
ATOM 925 C CA . GLY A 1 112 ? 1.736 -0.448 4.93 1 95.62 112 GLY A CA 1
ATOM 926 C C . GLY A 1 112 ? 1.101 0.922 4.785 1 95.62 112 GLY A C 1
ATOM 927 O O . GLY A 1 112 ? 1.141 1.522 3.709 1 95.62 112 GLY A O 1
ATOM 928 N N . VAL A 1 113 ? 0.457 1.374 5.855 1 96.25 113 VAL A N 1
ATOM 929 C CA . VAL A 1 113 ? -0.128 2.711 5.852 1 96.25 113 VAL A CA 1
ATOM 930 C C . VAL A 1 113 ? 0.509 3.557 6.949 1 96.25 113 VAL A C 1
ATOM 932 O O . VAL A 1 113 ? 0.534 3.152 8.117 1 96.25 113 VAL A O 1
ATOM 935 N N . LEU A 1 114 ? 1.008 4.652 6.551 1 96.69 114 LEU A N 1
ATOM 936 C CA . LEU A 1 114 ? 1.514 5.625 7.512 1 96.69 114 LEU A CA 1
ATOM 937 C C . LEU A 1 114 ? 0.421 6.613 7.914 1 96.69 114 LEU A C 1
ATOM 939 O O . LEU A 1 114 ? -0.205 7.234 7.051 1 96.69 114 LEU A O 1
ATOM 943 N N . THR A 1 115 ? 0.185 6.703 9.156 1 97.25 115 THR A N 1
ATOM 944 C CA . THR A 1 115 ? -0.812 7.641 9.656 1 97.25 115 THR A CA 1
ATOM 945 C C . THR A 1 115 ? -0.153 8.727 10.508 1 97.25 115 THR A C 1
ATOM 947 O O . THR A 1 115 ? 0.511 8.422 11.5 1 97.25 115 THR A O 1
ATOM 950 N N . LEU A 1 116 ? -0.337 9.914 10.102 1 96.31 116 LEU A N 1
ATOM 951 C CA . LEU A 1 116 ? 0.146 11.07 10.859 1 96.31 116 LEU A CA 1
ATOM 952 C C . LEU A 1 116 ? -1.012 11.812 11.516 1 96.31 116 LEU A C 1
ATOM 954 O O . LEU A 1 116 ? -1.998 12.141 10.852 1 96.31 116 LEU A O 1
ATOM 958 N N . THR A 1 117 ? -0.868 12.031 12.758 1 96 117 THR A N 1
ATOM 959 C CA . THR A 1 117 ? -1.878 12.773 13.508 1 96 117 THR A CA 1
ATOM 960 C C . THR A 1 117 ? -1.29 14.062 14.078 1 96 117 THR A C 1
ATOM 962 O O . THR A 1 117 ? -0.277 14.023 14.781 1 96 117 THR A O 1
ATOM 965 N N . LEU A 1 118 ? -1.962 15.125 13.719 1 94.56 118 LEU A N 1
ATOM 966 C CA . LEU A 1 118 ? -1.555 16.438 14.195 1 94.56 118 LEU A CA 1
ATOM 967 C C . LEU A 1 118 ? -2.672 17.094 15 1 94.56 118 LEU A C 1
ATOM 969 O O . LEU A 1 118 ? -3.795 17.234 14.516 1 94.56 118 LEU A O 1
ATOM 973 N N . ASN A 1 119 ? -2.369 17.484 16.125 1 93.06 119 ASN A N 1
ATOM 974 C CA . ASN A 1 119 ? -3.377 18.109 16.984 1 93.06 119 ASN A CA 1
ATOM 975 C C . ASN A 1 119 ? -3.455 19.609 16.75 1 93.06 119 ASN A C 1
ATOM 977 O O . ASN A 1 119 ? -2.449 20.25 16.422 1 93.06 119 ASN A O 1
ATOM 981 N N . LYS A 1 120 ? -4.66 20.094 16.859 1 90.25 120 LYS A N 1
ATOM 982 C CA . LYS A 1 120 ? -4.832 21.547 16.797 1 90.25 120 LYS A CA 1
ATOM 983 C C . LYS A 1 120 ? -4.344 22.219 18.078 1 90.25 120 LYS A C 1
ATOM 985 O O . LYS A 1 120 ? -4.367 21.609 19.156 1 90.25 120 LYS A O 1
ATOM 990 N N . LEU A 1 121 ? -3.857 23.438 17.891 1 81 121 LEU A N 1
ATOM 991 C CA . LEU A 1 121 ? -3.4 24.203 19.047 1 81 121 LEU A CA 1
ATOM 992 C C . LEU A 1 121 ? -4.582 24.703 19.875 1 81 121 LEU A C 1
ATOM 994 O O . LEU A 1 121 ? -5.664 24.938 19.344 1 81 121 LEU A O 1
ATOM 998 N N . SER A 1 122 ? -4.566 24.438 21.203 1 68.25 122 SER A N 1
ATOM 999 C CA . SER A 1 122 ? -5.594 25.016 22.062 1 68.25 122 SER A CA 1
ATOM 1000 C C . SER A 1 122 ? -5.727 26.516 21.844 1 68.25 122 SER A C 1
ATOM 1002 O O . SER A 1 122 ? -4.746 27.188 21.516 1 68.25 122 SER A O 1
ATOM 1004 N N . PRO A 1 123 ? -6.891 26.984 21.547 1 58.97 123 PRO A N 1
ATOM 1005 C CA . PRO A 1 123 ? -7.07 28.422 21.359 1 58.97 123 PRO A CA 1
ATOM 1006 C C . PRO A 1 123 ? -6.137 29.25 22.25 1 58.97 123 PRO A C 1
ATOM 1008 O O . PRO A 1 123 ? -5.699 30.344 21.844 1 58.97 123 PRO A O 1
ATOM 1011 N N . ASP A 1 124 ? -5.906 28.859 23.453 1 51.69 124 ASP A N 1
ATOM 1012 C CA . ASP A 1 124 ? -5.066 29.688 24.297 1 51.69 124 ASP A CA 1
ATOM 1013 C C . ASP A 1 124 ? -3.619 29.688 23.812 1 51.69 124 ASP A C 1
ATOM 1015 O O . ASP A 1 124 ? -2.865 30.609 24.094 1 51.69 124 ASP A O 1
ATOM 1019 N N . ARG A 1 125 ? -3.1 28.578 23.359 1 50.16 125 ARG A N 1
ATOM 1020 C CA . ARG A 1 125 ? -1.684 28.531 23.016 1 50.16 125 ARG A CA 1
ATOM 1021 C C . ARG A 1 125 ? -1.429 29.172 21.656 1 50.16 125 ARG A C 1
ATOM 1023 O O . ARG A 1 125 ? -0.286 29.234 21.203 1 50.16 125 ARG A O 1
ATOM 1030 N N . ILE A 1 126 ? -2.287 29.266 20.797 1 47.78 126 ILE A N 1
ATOM 1031 C CA . ILE A 1 126 ? -2.018 29.906 19.5 1 47.78 126 ILE A CA 1
ATOM 1032 C C . ILE A 1 126 ? -1.41 31.281 19.719 1 47.78 126 ILE A C 1
ATOM 1034 O O . ILE A 1 126 ? -1.031 31.969 18.766 1 47.78 126 ILE A O 1
ATOM 1038 N N . LYS A 1 127 ? -1.578 31.859 20.859 1 42.47 127 LYS A N 1
ATOM 1039 C CA . LYS A 1 127 ? -1.17 33.281 20.859 1 42.47 127 LYS A CA 1
ATOM 1040 C C . LYS A 1 127 ? 0.35 33.406 20.844 1 42.47 127 LYS A C 1
ATOM 1042 O O . LYS A 1 127 ? 0.883 34.469 20.516 1 42.47 127 LYS A O 1
ATOM 1047 N N . GLY A 1 128 ? 1.229 32.625 21.828 1 38.44 128 GLY A N 1
ATOM 1048 C CA . GLY A 1 128 ? 2.537 33.219 22.031 1 38.44 128 GLY A CA 1
ATOM 1049 C C . GLY A 1 128 ? 3.545 32.844 20.953 1 38.44 128 GLY A C 1
ATOM 1050 O O . GLY A 1 128 ? 3.311 31.891 20.188 1 38.44 128 GLY A O 1
ATOM 1051 N N . PRO A 1 129 ? 4.621 33.656 20.594 1 37.19 129 PRO A N 1
ATOM 1052 C CA . PRO A 1 129 ? 5.73 33.531 19.656 1 37.19 129 PRO A CA 1
ATOM 1053 C C . PRO A 1 129 ? 6.609 32.312 19.938 1 37.19 129 PRO A C 1
ATOM 1055 O O . PRO A 1 129 ? 7.102 32.156 21.062 1 37.19 129 PRO A O 1
ATOM 1058 N N . ARG A 1 130 ? 6.305 31.141 19.75 1 38.12 130 ARG A N 1
ATOM 1059 C CA . ARG A 1 130 ? 7.066 29.984 20.203 1 38.12 130 ARG A CA 1
ATOM 1060 C C . ARG A 1 130 ? 8.484 30.016 19.625 1 38.12 130 ARG A C 1
ATOM 1062 O O . ARG A 1 130 ? 8.672 30.125 18.422 1 38.12 130 ARG A O 1
ATOM 1069 N N . VAL A 1 131 ? 9.469 30.406 20.406 1 31.38 131 VAL A N 1
ATOM 1070 C CA . VAL A 1 131 ? 10.906 30.391 20.156 1 31.38 131 VAL A CA 1
ATOM 1071 C C . VAL A 1 131 ? 11.414 28.953 20.125 1 31.38 131 VAL A C 1
ATOM 1073 O O . VAL A 1 131 ? 11.156 28.172 21.047 1 31.38 131 VAL A O 1
ATOM 1076 N N . VAL A 1 132 ? 11.602 28.234 19.047 1 34.16 132 VAL A N 1
ATOM 1077 C CA . VAL A 1 132 ? 12.18 26.906 18.875 1 34.16 132 VAL A CA 1
ATOM 1078 C C . VAL A 1 132 ? 13.633 26.906 19.344 1 34.16 132 VAL A C 1
ATOM 1080 O O . VAL A 1 132 ? 14.461 27.641 18.781 1 34.16 132 VAL A O 1
ATOM 1083 N N . SER A 1 133 ? 13.953 26.719 20.578 1 28.2 133 SER A N 1
ATOM 1084 C CA . SER A 1 133 ? 15.312 26.625 21.109 1 28.2 133 SER A CA 1
ATOM 1085 C C . SER A 1 133 ? 16.016 25.359 20.609 1 28.2 133 SER A C 1
ATOM 1087 O O . SER A 1 133 ? 15.484 24.25 20.75 1 28.2 133 SER A O 1
ATOM 1089 N N . ILE A 1 134 ? 16.734 25.344 19.5 1 30.48 134 ILE A N 1
ATOM 1090 C CA . ILE A 1 134 ? 17.641 24.281 19.062 1 30.48 134 ILE A CA 1
ATOM 1091 C C . ILE A 1 134 ? 18.688 24.047 20.156 1 30.48 134 ILE A C 1
ATOM 1093 O O . ILE A 1 134 ? 19.344 24.969 20.609 1 30.48 134 ILE A O 1
ATOM 1097 N N . GLU A 1 135 ? 18.438 23.188 21.062 1 31.56 135 GLU A N 1
ATOM 1098 C CA . GLU A 1 135 ? 19.469 22.766 22 1 31.56 135 GLU A CA 1
ATOM 1099 C C . GLU A 1 135 ? 20.797 22.469 21.297 1 31.56 135 GLU A C 1
ATOM 1101 O O . GLU A 1 135 ? 20.891 21.531 20.516 1 31.56 135 GLU A O 1
ATOM 1106 N N . GLY A 1 136 ? 21.406 23.469 20.609 1 25.5 136 GLY A N 1
ATOM 1107 C CA . GLY A 1 136 ? 22.812 23.422 20.25 1 25.5 136 GLY A CA 1
ATOM 1108 C C . GLY A 1 136 ? 23.719 23 21.391 1 25.5 136 GLY A C 1
ATOM 1109 O O . GLY A 1 136 ? 23.344 23.141 22.562 1 25.5 136 GLY A O 1
ATOM 1110 N N . ASN A 1 137 ? 24.5 21.797 21.203 1 26.91 137 ASN A N 1
ATOM 1111 C CA . ASN A 1 137 ? 25.766 21.5 21.844 1 26.91 137 ASN A CA 1
ATOM 1112 C C . ASN A 1 137 ? 26.641 22.734 22 1 26.91 137 ASN A C 1
ATOM 1114 O O . ASN A 1 137 ? 27.25 23.203 21.031 1 26.91 137 ASN A O 1
ATOM 1118 N N . ASP A 1 138 ? 26.312 23.766 22.547 1 25.3 138 ASP A N 1
ATOM 1119 C CA . ASP A 1 138 ? 27.234 24.812 23 1 25.3 138 ASP A CA 1
ATOM 1120 C C . ASP A 1 138 ? 28.422 24.203 23.75 1 25.3 138 ASP A C 1
ATOM 1122 O O . ASP A 1 138 ? 28.266 23.625 24.812 1 25.3 138 ASP A O 1
ATOM 1126 N N . LYS A 1 139 ? 29.547 23.688 22.984 1 24.77 139 LYS A N 1
ATOM 1127 C CA . LYS A 1 139 ? 30.906 24.016 23.438 1 24.77 139 LYS A CA 1
ATOM 1128 C C . LYS A 1 139 ? 30.969 25.422 24.031 1 24.77 139 LYS A C 1
ATOM 1130 O O . LYS A 1 139 ? 30.109 26.266 23.75 1 24.77 139 LYS A O 1
ATOM 1135 N N . LYS A 1 140 ? 32.25 25.734 24.75 1 27.25 140 LYS A N 1
ATOM 1136 C CA . LYS A 1 140 ? 33.188 26.641 25.406 1 27.25 140 LYS A CA 1
ATOM 1137 C C . LYS A 1 140 ? 33.531 27.812 24.5 1 27.25 140 LYS A C 1
ATOM 1139 O O . LYS A 1 140 ? 34.5 28.516 24.75 1 27.25 140 LYS A O 1
ATOM 1144 N N . LEU A 1 141 ? 32.906 28.469 23.547 1 23.73 141 LEU A N 1
ATOM 1145 C CA . LEU A 1 141 ? 33.75 29.656 23.344 1 23.73 141 LEU A CA 1
ATOM 1146 C C . LEU A 1 141 ? 33.938 30.391 24.672 1 23.73 141 LEU A C 1
ATOM 1148 O O . LEU A 1 141 ? 33.031 30.469 25.484 1 23.73 141 LEU A O 1
ATOM 1152 N N . ALA A 1 142 ? 35.219 30.812 25.062 1 24 142 ALA A N 1
ATOM 1153 C CA . ALA A 1 142 ? 36.281 31.547 25.734 1 24 142 ALA A CA 1
ATOM 1154 C C . ALA A 1 142 ? 35.875 33 25.969 1 24 142 ALA A C 1
ATOM 1156 O O . ALA A 1 142 ? 35.062 33.562 25.219 1 24 142 ALA A O 1
ATOM 1157 N N . LYS A 1 143 ? 35.875 33.406 27.281 1 27.34 143 LYS A N 1
ATOM 1158 C CA . LYS A 1 143 ? 35.844 34.719 27.953 1 27.34 143 LYS A CA 1
ATOM 1159 C C . LYS A 1 143 ? 36.406 35.812 27.062 1 27.34 143 LYS A C 1
ATOM 1161 O O . LYS A 1 143 ? 37.625 35.844 26.828 1 27.34 143 LYS A O 1
ATOM 1166 N N . ILE A 1 144 ? 35.781 36.125 25.859 1 22.67 144 ILE A N 1
ATOM 1167 C CA . ILE A 1 144 ? 36.312 37.375 25.375 1 22.67 144 ILE A CA 1
ATOM 1168 C C . ILE A 1 144 ? 36.156 38.438 26.453 1 22.67 144 ILE A C 1
ATOM 1170 O O . ILE A 1 144 ? 35.062 38.938 26.734 1 22.67 144 ILE A O 1
ATOM 1174 N N . ASN A 1 145 ? 36.625 38.188 27.797 1 24.31 145 ASN A N 1
ATOM 1175 C CA . ASN A 1 145 ? 37.062 39.281 28.656 1 24.31 145 ASN A CA 1
ATOM 1176 C C . ASN A 1 145 ? 37.812 40.344 27.844 1 24.31 145 ASN A C 1
ATOM 1178 O O . ASN A 1 145 ? 39 40.156 27.516 1 24.31 145 ASN A O 1
ATOM 1182 N N . GLY A 1 146 ? 37.281 40.812 26.656 1 20.81 146 GLY A N 1
ATOM 1183 C CA . GLY A 1 146 ? 38 42.031 26.297 1 20.81 146 GLY A CA 1
ATOM 1184 C C . GLY A 1 146 ? 38.062 43.062 27.406 1 20.81 146 GLY A C 1
ATOM 1185 O O . GLY A 1 146 ? 37.031 43.656 27.766 1 20.81 146 GLY A O 1
ATOM 1186 N N . ASN A 1 147 ? 38.812 42.938 28.562 1 22.34 147 ASN A N 1
ATOM 1187 C CA . ASN A 1 147 ? 39.594 43.906 29.359 1 22.34 147 ASN A CA 1
ATOM 1188 C C . ASN A 1 147 ? 40.219 45 28.469 1 22.34 147 ASN A C 1
ATOM 1190 O O . ASN A 1 147 ? 41.25 45.562 28.812 1 22.34 147 ASN A O 1
ATOM 1194 N N . GLU A 1 148 ? 39.938 45.062 27.141 1 22.89 148 GLU A N 1
ATOM 1195 C CA . GLU A 1 148 ? 40.844 46.125 26.719 1 22.89 148 GLU A CA 1
ATOM 1196 C C . GLU A 1 148 ? 40.594 47.406 27.516 1 22.89 148 GLU A C 1
ATOM 1198 O O . GLU A 1 148 ? 39.5 47.594 28.062 1 22.89 148 GLU A O 1
ATOM 1203 N N . ALA A 1 149 ? 41.438 48.5 27.297 1 24.25 149 ALA A N 1
ATOM 1204 C CA . ALA A 1 149 ? 42.219 49.688 27.656 1 24.25 149 ALA A CA 1
ATOM 1205 C C . ALA A 1 149 ? 41.344 50.969 27.531 1 24.25 149 ALA A C 1
ATOM 1207 O O . ALA A 1 149 ? 41.875 52.062 27.5 1 24.25 149 ALA A O 1
ATOM 1208 N N . LYS A 1 150 ? 40 51.062 27.625 1 24.44 150 LYS A N 1
ATOM 1209 C CA . LYS A 1 150 ? 39.812 52.5 27.484 1 24.44 150 LYS A CA 1
ATOM 1210 C C . LYS A 1 150 ? 40.75 53.281 28.422 1 24.44 150 LYS A C 1
ATOM 1212 O O . LYS A 1 150 ? 40.688 53.125 29.641 1 24.44 150 LYS A O 1
ATOM 1217 N N . GLN A 1 151 ? 41.969 53.844 27.953 1 19.78 151 GLN A N 1
ATOM 1218 C CA . GLN A 1 151 ? 42.906 54.969 28.016 1 19.78 151 GLN A CA 1
ATOM 1219 C C . GLN A 1 151 ? 42.219 56.25 28.422 1 19.78 151 GLN A C 1
ATOM 1221 O O . GLN A 1 151 ? 41 56.375 28.266 1 19.78 151 GLN A O 1
ATOM 1226 N N . GLU A 1 152 ? 43.062 57.594 28.297 1 22.61 152 GLU A N 1
ATOM 1227 C CA . GLU A 1 152 ? 43.719 58.844 28.672 1 22.61 152 GLU A CA 1
ATOM 1228 C C . GLU A 1 152 ? 43.031 60.062 28.047 1 22.61 152 GLU A C 1
ATOM 1230 O O . GLU A 1 152 ? 43.344 61.188 28.406 1 22.61 152 GLU A O 1
ATOM 1235 N N . LEU A 1 153 ? 41.906 60.438 27.297 1 24.42 153 LEU A N 1
ATOM 1236 C CA . LEU A 1 153 ? 41.844 61.875 27.578 1 24.42 153 LEU A CA 1
ATOM 1237 C C . LEU A 1 153 ? 41.25 62.125 28.953 1 24.42 153 LEU A C 1
ATOM 1239 O O . LEU A 1 153 ? 40.344 61.406 29.391 1 24.42 153 LEU A O 1
ATOM 1243 N N . MET B 1 1 ? -1.003 -6.551 -31.047 1 24.62 1 MET B N 1
ATOM 1244 C CA . MET B 1 1 ? -1.097 -5.199 -30.5 1 24.62 1 MET B CA 1
ATOM 1245 C C . MET B 1 1 ? -2.127 -5.137 -29.375 1 24.62 1 MET B C 1
ATOM 1247 O O . MET B 1 1 ? -3.33 -5.207 -29.625 1 24.62 1 MET B O 1
ATOM 1251 N N . CYS B 1 2 ? -1.975 -5.82 -28.281 1 30.61 2 CYS B N 1
ATOM 1252 C CA . CYS B 1 2 ? -2.859 -6.129 -27.156 1 30.61 2 CYS B CA 1
ATOM 1253 C C . CYS B 1 2 ? -3.389 -4.852 -26.516 1 30.61 2 CYS B C 1
ATOM 1255 O O . CYS B 1 2 ? -2.629 -4.102 -25.906 1 30.61 2 CYS B O 1
ATOM 1257 N N . ARG B 1 3 ? -4.277 -4.117 -27.156 1 32.06 3 ARG B N 1
ATOM 1258 C CA . ARG B 1 3 ? -4.934 -2.881 -26.734 1 32.06 3 ARG B CA 1
ATOM 1259 C C . ARG B 1 3 ? -5.645 -3.053 -25.406 1 32.06 3 ARG B C 1
ATOM 1261 O O . ARG B 1 3 ? -6.531 -3.896 -25.266 1 32.06 3 ARG B O 1
ATOM 1268 N N . ILE B 1 4 ? -4.969 -2.98 -24.422 1 42.12 4 ILE B N 1
ATOM 1269 C CA . ILE B 1 4 ? -5.613 -2.938 -23.125 1 42.12 4 ILE B CA 1
ATOM 1270 C C . ILE B 1 4 ? -6.812 -1.99 -23.172 1 42.12 4 ILE B C 1
ATOM 1272 O O . ILE B 1 4 ? -6.66 -0.803 -23.469 1 42.12 4 ILE B O 1
ATOM 1276 N N . PRO B 1 5 ? -8.031 -2.393 -23.5 1 43.81 5 PRO B N 1
ATOM 1277 C CA . PRO B 1 5 ? -9.164 -1.47 -23.516 1 43.81 5 PRO B CA 1
ATOM 1278 C C . PRO B 1 5 ? -9.148 -0.493 -22.344 1 43.81 5 PRO B C 1
ATOM 1280 O O . PRO B 1 5 ? -8.609 -0.811 -21.266 1 43.81 5 PRO B O 1
ATOM 1283 N N . SER B 1 6 ? -9.18 0.818 -22.578 1 43.84 6 SER B N 1
ATOM 1284 C CA . SER B 1 6 ? -9.312 1.884 -21.594 1 43.84 6 SER B CA 1
ATOM 1285 C C . SER B 1 6 ? -10.258 1.48 -20.453 1 43.84 6 SER B C 1
ATOM 1287 O O . SER B 1 6 ? -11.188 0.705 -20.672 1 43.84 6 SER B O 1
ATOM 1289 N N . LEU B 1 7 ? -9.852 1.511 -19.234 1 49 7 LEU B N 1
ATOM 1290 C CA . LEU B 1 7 ? -10.719 1.236 -18.078 1 49 7 LEU B CA 1
ATOM 1291 C C . LEU B 1 7 ? -12.148 1.693 -18.359 1 49 7 LEU B C 1
ATOM 1293 O O . LEU B 1 7 ? -13.102 1.054 -17.906 1 49 7 LEU B O 1
ATOM 1297 N N . TYR B 1 8 ? -12.25 2.688 -19.266 1 45.56 8 TYR B N 1
ATOM 1298 C CA . TYR B 1 8 ? -13.547 3.215 -19.688 1 45.56 8 TYR B CA 1
ATOM 1299 C C . TYR B 1 8 ? -14.312 2.191 -20.516 1 45.56 8 TYR B C 1
ATOM 1301 O O . TYR B 1 8 ? -15.516 2.014 -20.344 1 45.56 8 TYR B O 1
ATOM 1309 N N . LEU B 1 9 ? -13.727 1.55 -21.391 1 47.5 9 LEU B N 1
ATOM 1310 C CA . LEU B 1 9 ? -14.383 0.627 -22.312 1 47.5 9 LEU B CA 1
ATOM 1311 C C . LEU B 1 9 ? -14.727 -0.684 -21.609 1 47.5 9 LEU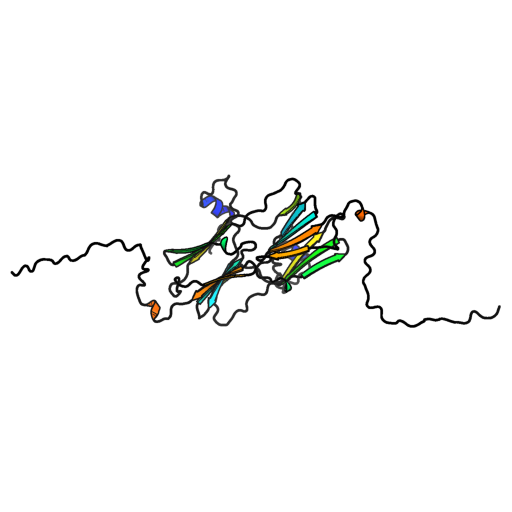 B C 1
ATOM 1313 O O . LEU B 1 9 ? -15.758 -1.29 -21.891 1 47.5 9 LEU B O 1
ATOM 1317 N N . LEU B 1 10 ? -13.914 -1.241 -20.641 1 44.53 10 LEU B N 1
ATOM 1318 C CA . LEU B 1 10 ? -14.258 -2.436 -19.875 1 44.53 10 LEU B CA 1
ATOM 1319 C C . LEU B 1 10 ? -15.445 -2.174 -18.969 1 44.53 10 LEU B C 1
ATOM 1321 O O . LEU B 1 10 ? -16.266 -3.068 -18.734 1 44.53 10 LEU B O 1
ATOM 1325 N N . ARG B 1 11 ? -15.625 -0.936 -18.562 1 47.41 11 ARG B N 1
ATOM 1326 C CA . ARG B 1 11 ? -16.812 -0.547 -17.812 1 47.41 11 ARG B CA 1
ATOM 1327 C C . ARG B 1 11 ? -18.078 -0.812 -18.625 1 47.41 11 ARG B C 1
ATOM 1329 O O . ARG B 1 11 ? -19.062 -1.327 -18.109 1 47.41 11 ARG B O 1
ATOM 1336 N N . HIS B 1 12 ? -18.047 -0.374 -19.734 1 46.81 12 HIS B N 1
ATOM 1337 C CA . HIS B 1 12 ? -19.203 -0.456 -20.609 1 46.81 12 HIS B CA 1
ATOM 1338 C C . HIS B 1 12 ? -19.5 -1.899 -21 1 46.81 12 HIS B C 1
ATOM 1340 O O . HIS B 1 12 ? -20.672 -2.273 -21.172 1 46.81 12 HIS B O 1
ATOM 1346 N N . SER B 1 13 ? -18.562 -2.666 -21.188 1 47.94 13 SER B N 1
ATOM 1347 C CA . SER B 1 13 ? -18.797 -4.012 -21.703 1 47.94 13 SER B CA 1
ATOM 1348 C C . SER B 1 13 ? -19.234 -4.961 -20.594 1 47.94 13 SER B C 1
ATOM 1350 O O . SER B 1 13 ? -19.938 -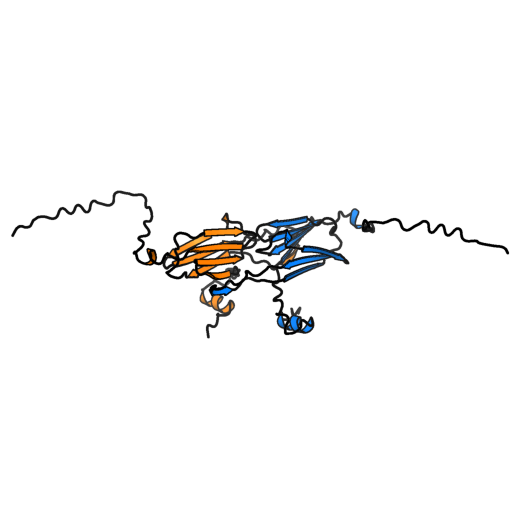5.934 -20.844 1 47.94 13 SER B O 1
ATOM 1352 N N . VAL B 1 14 ? -18.625 -4.816 -19.281 1 47.44 14 VAL B N 1
ATOM 1353 C CA . VAL B 1 14 ? -19 -5.809 -18.266 1 47.44 14 VAL B CA 1
ATOM 1354 C C . VAL B 1 14 ? -20.312 -5.418 -17.609 1 47.44 14 VAL B C 1
ATOM 1356 O O . VAL B 1 14 ? -20.844 -6.16 -16.781 1 47.44 14 VAL B O 1
ATOM 1359 N N . GLY B 1 15 ? -21.312 -4.707 -18.281 1 45.56 15 GLY B N 1
ATOM 1360 C CA . GLY B 1 15 ? -22.641 -4.355 -17.828 1 45.56 15 GLY B CA 1
ATOM 1361 C C . GLY B 1 15 ? -22.656 -3.695 -16.469 1 45.56 15 GLY B C 1
ATOM 1362 O O . GLY B 1 15 ? -23.609 -3.871 -15.695 1 45.56 15 GLY B O 1
ATOM 1363 N N . LEU B 1 16 ? -21.531 -3.287 -15.93 1 46.44 16 LEU B N 1
ATOM 1364 C CA . LEU B 1 16 ? -21.578 -2.576 -14.656 1 46.44 16 LEU B CA 1
ATOM 1365 C C . LEU B 1 16 ? -22.516 -1.371 -14.742 1 46.44 16 LEU B C 1
ATOM 1367 O O . LEU B 1 16 ? -22.406 -0.563 -15.664 1 46.44 16 LEU B O 1
ATOM 1371 N N . ASP B 1 17 ? -23.812 -1.557 -14.266 1 42.5 17 ASP B N 1
ATOM 1372 C CA . ASP B 1 17 ? -24.844 -0.53 -14.172 1 42.5 17 ASP B CA 1
ATOM 1373 C C . ASP B 1 17 ? -24.25 0.791 -13.672 1 42.5 17 ASP B C 1
ATOM 1375 O O . ASP B 1 17 ? -23.281 0.8 -12.914 1 42.5 17 ASP B O 1
ATOM 1379 N N . LYS B 1 18 ? -24.656 1.896 -14.266 1 46 18 LYS B N 1
ATOM 1380 C CA . LYS B 1 18 ? -24.375 3.316 -14.078 1 46 18 LYS B CA 1
ATOM 1381 C C . L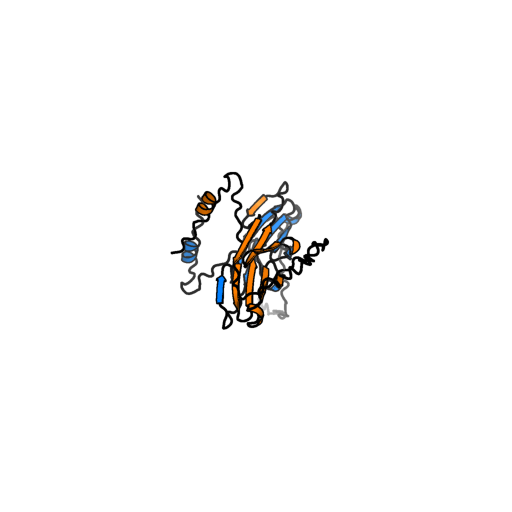YS B 1 18 ? -24.25 3.664 -12.602 1 46 18 LYS B C 1
ATOM 1383 O O . LYS B 1 18 ? -23.562 4.625 -12.234 1 46 18 LYS B O 1
ATOM 1388 N N . ASP B 1 19 ? -25.188 3.277 -11.844 1 44.03 19 ASP B N 1
ATOM 1389 C CA . ASP B 1 19 ? -25.344 3.686 -10.445 1 44.03 19 ASP B CA 1
ATOM 1390 C C . ASP B 1 19 ? -24.375 2.924 -9.547 1 44.03 19 ASP B C 1
ATOM 1392 O O . ASP B 1 19 ? -24.406 3.062 -8.32 1 44.03 19 ASP B O 1
ATOM 1396 N N . GLU B 1 20 ? -23.938 1.733 -10.031 1 42.94 20 GLU B N 1
ATOM 1397 C CA . GLU B 1 20 ? -22.953 1.128 -9.141 1 42.94 20 GLU B CA 1
ATOM 1398 C C . GLU B 1 20 ? -21.641 1.889 -9.172 1 42.94 20 GLU B C 1
ATOM 1400 O O . GLU B 1 20 ? -21.109 2.178 -10.25 1 42.94 20 GLU B O 1
ATOM 1405 N N . PRO B 1 21 ? -21.422 2.717 -8.25 1 41.62 21 PRO B N 1
ATOM 1406 C CA . PRO B 1 21 ? -20.156 3.451 -8.328 1 41.62 21 PRO B CA 1
ATOM 1407 C C . PRO B 1 21 ? -19.078 2.672 -9.062 1 41.62 21 PRO B C 1
ATOM 1409 O O . PRO B 1 21 ? -19.078 1.438 -9.055 1 41.62 21 PRO B O 1
ATOM 1412 N N . LEU B 1 22 ? -18.797 3.02 -10.297 1 42.34 22 LEU B N 1
ATOM 1413 C CA . LEU B 1 22 ? -17.609 2.465 -10.922 1 42.34 22 LEU B CA 1
ATOM 1414 C C . LEU B 1 22 ? -16.688 1.832 -9.875 1 42.34 22 LEU B C 1
ATOM 1416 O O . LEU B 1 22 ? -16.281 2.494 -8.914 1 42.34 22 LEU B O 1
ATOM 1420 N N . MET B 1 23 ? -17.141 0.688 -9.43 1 41.69 23 MET B N 1
ATOM 1421 C CA . MET B 1 23 ? -16.141 0.039 -8.578 1 41.69 23 MET B CA 1
ATOM 1422 C C . MET B 1 23 ? -14.727 0.424 -8.992 1 41.69 23 MET B C 1
ATOM 1424 O O . MET B 1 23 ? -14.32 0.157 -10.117 1 41.69 23 MET B O 1
ATOM 1428 N N . ASP B 1 24 ? -14.438 1.661 -8.984 1 45.78 24 ASP B N 1
ATOM 1429 C CA . ASP B 1 24 ? -13.008 1.928 -9.094 1 45.78 24 ASP B CA 1
ATOM 1430 C C . ASP B 1 24 ? -12.188 0.723 -8.641 1 45.78 24 ASP B C 1
ATOM 1432 O O . ASP B 1 24 ? -12.133 0.418 -7.445 1 45.78 24 ASP B O 1
ATOM 1436 N N . PHE B 1 25 ? -12.461 -0.337 -9.375 1 48.53 25 PHE B N 1
ATOM 1437 C CA . PHE B 1 25 ? -11.641 -1.504 -9.078 1 48.53 25 PHE B CA 1
ATOM 1438 C C . PHE B 1 25 ? -10.211 -1.088 -8.727 1 48.53 25 PHE B C 1
ATOM 1440 O O . PHE B 1 25 ? -9.453 -0.667 -9.602 1 48.53 25 PHE B O 1
ATOM 1447 N N . SER B 1 26 ? -10.125 -0.455 -7.594 1 58.06 26 SER B N 1
ATOM 1448 C CA . SER B 1 26 ? -8.781 -0.208 -7.09 1 58.06 26 SER B CA 1
ATOM 1449 C C . SER B 1 26 ? -7.859 -1.395 -7.359 1 58.06 26 SER B C 1
ATOM 1451 O O . SER B 1 26 ? -8.172 -2.525 -6.977 1 58.06 26 SER B O 1
ATOM 1453 N N . HIS B 1 27 ? -7.285 -1.376 -8.555 1 74.31 27 HIS B N 1
ATOM 1454 C CA . HIS B 1 27 ? -6.383 -2.467 -8.906 1 74.31 27 HIS B CA 1
ATOM 1455 C C . HIS B 1 27 ? -5.16 -2.484 -7.992 1 74.31 27 HIS B C 1
ATOM 1457 O O . HIS B 1 27 ? -4.477 -1.47 -7.848 1 74.31 27 HIS B O 1
ATOM 1463 N N . ALA B 1 28 ? -5.172 -3.57 -7.145 1 90.88 28 ALA B N 1
ATOM 1464 C CA . ALA B 1 28 ? -3.936 -3.791 -6.398 1 90.88 28 ALA B CA 1
ATOM 1465 C C . ALA B 1 28 ? -2.768 -4.074 -7.34 1 90.88 28 ALA B C 1
ATOM 1467 O O . ALA B 1 28 ? -2.889 -4.883 -8.266 1 90.88 28 ALA B O 1
ATOM 1468 N N . ARG B 1 29 ? -1.768 -3.301 -7.258 1 92 29 ARG B N 1
ATOM 1469 C CA . ARG B 1 29 ? -0.605 -3.504 -8.117 1 92 29 ARG B CA 1
ATOM 1470 C C . ARG B 1 29 ? 0.091 -4.82 -7.793 1 92 29 ARG B C 1
ATOM 1472 O O . ARG B 1 29 ? 0.209 -5.195 -6.621 1 92 29 ARG B O 1
ATOM 1479 N N . VAL B 1 30 ? 0.64 -5.449 -8.859 1 94.69 30 VAL B N 1
ATOM 1480 C CA . VAL B 1 30 ? 1.149 -6.801 -8.672 1 94.69 30 VAL B CA 1
ATOM 1481 C C . VAL B 1 30 ? 2.504 -6.945 -9.367 1 94.69 30 VAL B C 1
ATOM 1483 O O . VAL B 1 30 ? 2.705 -6.422 -10.461 1 94.69 30 VAL B O 1
ATOM 1486 N N . ASP B 1 31 ? 3.375 -7.586 -8.695 1 94.94 31 ASP B N 1
ATOM 1487 C CA . ASP B 1 31 ? 4.578 -8.133 -9.312 1 94.94 31 ASP B CA 1
ATOM 1488 C C . ASP B 1 31 ? 4.543 -9.664 -9.312 1 94.94 31 ASP B C 1
ATOM 1490 O O . ASP B 1 31 ? 4.184 -10.281 -8.305 1 94.94 31 ASP B O 1
ATOM 1494 N N . TRP B 1 32 ? 4.848 -10.203 -10.445 1 95.88 32 TRP B N 1
ATOM 1495 C CA . TRP B 1 32 ? 4.867 -11.656 -10.562 1 95.88 32 TRP B CA 1
ATOM 1496 C C . TRP B 1 32 ? 6.141 -12.133 -11.258 1 95.88 32 TRP B C 1
ATOM 1498 O O . TRP B 1 32 ? 6.355 -11.836 -12.438 1 95.88 32 TRP B O 1
ATOM 1508 N N . LYS B 1 33 ? 6.926 -12.82 -10.523 1 94.81 33 LYS B N 1
ATOM 1509 C CA . LYS B 1 33 ? 8.148 -13.352 -11.109 1 94.81 33 LYS B CA 1
ATOM 1510 C C . LYS B 1 33 ? 8.203 -14.867 -10.984 1 94.81 33 LYS B C 1
ATOM 1512 O O . LYS B 1 33 ? 7.703 -15.438 -10.016 1 94.81 33 LYS B O 1
ATOM 1517 N N . GLU B 1 34 ? 8.828 -15.406 -11.914 1 93.62 34 GLU B N 1
ATOM 1518 C CA . GLU B 1 34 ? 9.109 -16.844 -11.938 1 93.62 34 GLU B CA 1
ATOM 1519 C C . GLU B 1 34 ? 10.586 -17.109 -11.664 1 93.62 34 GLU B C 1
ATOM 1521 O O . GLU B 1 34 ? 11.461 -16.5 -12.281 1 93.62 34 GLU B O 1
ATOM 1526 N N . THR B 1 35 ? 10.898 -17.953 -10.695 1 91.62 35 THR B N 1
ATOM 1527 C CA . THR B 1 35 ? 12.25 -18.391 -10.359 1 91.62 35 THR B CA 1
ATOM 1528 C C . THR B 1 35 ? 12.43 -19.875 -10.688 1 91.62 35 THR B C 1
ATOM 1530 O O . THR B 1 35 ? 11.461 -20.562 -11.008 1 91.62 35 THR B O 1
ATOM 1533 N N . PRO B 1 36 ? 13.633 -20.297 -10.695 1 89.31 36 PRO B N 1
ATOM 1534 C CA . PRO B 1 36 ? 13.828 -21.734 -10.93 1 89.31 36 PRO B CA 1
ATOM 1535 C C . PRO B 1 36 ? 13.062 -22.609 -9.93 1 89.31 36 PRO B C 1
ATOM 1537 O O . PRO B 1 36 ? 12.648 -23.719 -10.266 1 89.31 36 PRO B O 1
ATOM 1540 N N . ASP B 1 37 ? 12.781 -22.047 -8.75 1 89.44 37 ASP B N 1
ATOM 1541 C CA . ASP B 1 37 ? 12.141 -22.828 -7.691 1 89.44 37 ASP B CA 1
ATOM 1542 C C . ASP B 1 37 ? 10.625 -22.688 -7.75 1 89.44 37 ASP B C 1
ATOM 1544 O O . ASP B 1 37 ? 9.898 -23.531 -7.211 1 89.44 37 ASP B O 1
ATOM 1548 N N . GLY B 1 38 ? 10.188 -21.656 -8.375 1 93.31 38 GLY B N 1
ATOM 1549 C CA . GLY B 1 38 ? 8.75 -21.453 -8.375 1 93.31 38 GLY B CA 1
ATOM 1550 C C . GLY B 1 38 ? 8.352 -20.047 -8.766 1 93.31 38 GLY B C 1
ATOM 1551 O O . GLY B 1 38 ? 8.992 -19.422 -9.617 1 93.31 38 GLY B O 1
ATOM 1552 N N . HIS B 1 39 ? 7.207 -19.688 -8.32 1 95.06 39 HIS B N 1
ATOM 1553 C CA . HIS B 1 39 ? 6.656 -18.375 -8.648 1 95.06 39 HIS B CA 1
ATOM 1554 C C . HIS B 1 39 ? 6.457 -17.547 -7.391 1 95.06 39 HIS B C 1
ATOM 1556 O O . HIS B 1 39 ? 6.059 -18.062 -6.348 1 95.06 39 HIS B O 1
ATOM 1562 N N . VAL B 1 40 ? 6.715 -16.297 -7.543 1 95.62 40 VAL B N 1
ATOM 1563 C CA . VAL B 1 40 ? 6.48 -15.344 -6.461 1 95.62 40 VAL B CA 1
ATOM 1564 C C . VAL B 1 40 ? 5.578 -14.211 -6.957 1 95.62 40 VAL B C 1
ATOM 1566 O O . VAL B 1 40 ? 5.895 -13.547 -7.941 1 95.62 40 VAL B O 1
ATOM 1569 N N . ILE B 1 41 ? 4.465 -14.023 -6.301 1 96.19 41 ILE B N 1
ATOM 1570 C CA . ILE B 1 41 ? 3.512 -12.969 -6.621 1 96.19 41 ILE B CA 1
ATOM 1571 C C . ILE B 1 41 ? 3.404 -12 -5.445 1 96.19 41 ILE B C 1
ATOM 1573 O O . ILE B 1 41 ? 3.111 -12.406 -4.32 1 96.19 41 ILE B O 1
ATOM 1577 N N . MET B 1 42 ? 3.678 -10.781 -5.723 1 96.69 42 MET B N 1
ATOM 1578 C CA . MET B 1 42 ? 3.576 -9.742 -4.703 1 96.69 42 MET B CA 1
ATOM 1579 C C . MET B 1 42 ? 2.463 -8.758 -5.043 1 96.69 42 MET B C 1
ATOM 1581 O O . MET B 1 42 ? 2.424 -8.211 -6.148 1 96.69 42 MET B O 1
ATOM 1585 N N . VAL B 1 43 ? 1.562 -8.516 -4.113 1 95.81 43 VAL B N 1
ATOM 1586 C CA . VAL B 1 43 ? 0.415 -7.645 -4.332 1 95.81 43 VAL B CA 1
ATOM 1587 C C . VAL B 1 43 ? 0.407 -6.531 -3.285 1 95.81 43 VAL B C 1
ATOM 1589 O O . VAL B 1 43 ? 0.511 -6.797 -2.086 1 95.81 43 VAL B O 1
ATOM 1592 N N . ASP B 1 44 ? 0.304 -5.348 -3.727 1 95.38 44 ASP B N 1
ATOM 1593 C CA . ASP B 1 44 ? 0.183 -4.223 -2.801 1 95.38 44 ASP B CA 1
ATOM 1594 C C . ASP B 1 44 ? -1.244 -4.098 -2.273 1 95.38 44 ASP B C 1
ATOM 1596 O O . ASP B 1 44 ? -2.174 -3.838 -3.039 1 95.38 44 ASP B O 1
ATOM 1600 N N . VAL B 1 45 ? -1.368 -4.207 -0.954 1 95.06 45 VAL B N 1
ATOM 1601 C CA . VAL B 1 45 ? -2.68 -4.105 -0.324 1 95.06 45 VAL B CA 1
ATOM 1602 C C . VAL B 1 45 ? -2.574 -3.281 0.958 1 95.06 45 VAL B C 1
ATOM 1604 O O . VAL B 1 45 ? -2.969 -3.74 2.033 1 95.06 45 VAL B O 1
ATOM 1607 N N . PRO B 1 46 ? -2.152 -2.082 0.818 1 95.44 46 PRO B N 1
ATOM 1608 C CA . PRO B 1 46 ? -1.989 -1.278 2.031 1 95.44 46 PRO B CA 1
ATOM 1609 C C . PRO B 1 46 ? -3.291 -1.116 2.812 1 95.44 46 PRO B C 1
ATOM 1611 O O . PRO B 1 46 ? -4.34 -0.853 2.221 1 95.44 46 PRO B O 1
ATOM 1614 N N . GLY B 1 47 ? -3.197 -1.234 4.082 1 94.56 47 GLY B N 1
ATOM 1615 C CA . GLY B 1 47 ? -4.324 -0.986 4.969 1 94.56 47 GLY B CA 1
ATOM 1616 C C . GLY B 1 47 ? -5.113 -2.24 5.297 1 94.56 47 GLY B C 1
ATOM 1617 O O . GLY B 1 47 ? -5.957 -2.23 6.191 1 94.56 47 GLY B O 1
ATOM 1618 N N . LEU B 1 48 ? -4.797 -3.289 4.605 1 94.38 48 LEU B N 1
ATOM 1619 C CA . LEU B 1 48 ? -5.57 -4.508 4.828 1 94.38 48 LEU B CA 1
ATOM 1620 C C . LEU B 1 48 ? -4.844 -5.445 5.785 1 94.38 48 LEU B C 1
ATOM 1622 O O . LEU B 1 48 ? -3.621 -5.586 5.715 1 94.38 48 LEU B O 1
ATOM 1626 N N . LYS B 1 49 ? -5.609 -5.949 6.598 1 93.12 49 LYS B N 1
ATOM 1627 C CA . LYS B 1 49 ? -5.098 -7.012 7.461 1 93.12 49 LYS B CA 1
ATOM 1628 C C . LYS B 1 49 ? -5.184 -8.367 6.773 1 93.12 49 LYS B C 1
ATOM 1630 O O . LYS B 1 49 ? -5.883 -8.523 5.77 1 93.12 49 LYS B O 1
ATOM 1635 N N . LYS B 1 50 ? -4.504 -9.289 7.375 1 92 50 LYS B N 1
ATOM 1636 C CA . LYS B 1 50 ? -4.434 -10.633 6.805 1 92 50 LYS B CA 1
ATOM 1637 C C . LYS B 1 50 ? -5.828 -11.234 6.652 1 92 50 LYS B C 1
ATOM 1639 O O . LYS B 1 50 ? -6.117 -11.898 5.652 1 92 50 LYS B O 1
ATOM 1644 N N . ASP B 1 51 ? -6.672 -11 7.668 1 92.5 51 ASP B N 1
ATOM 1645 C CA . ASP B 1 51 ? -7.988 -11.633 7.68 1 92.5 51 ASP B CA 1
ATOM 1646 C C . ASP B 1 51 ? -8.938 -10.953 6.699 1 92.5 51 ASP B C 1
ATOM 1648 O O . ASP B 1 51 ? -10.031 -11.461 6.426 1 92.5 51 ASP B O 1
ATOM 1652 N N . GLU B 1 52 ? -8.484 -9.906 6.152 1 93.81 52 GLU B N 1
ATOM 1653 C CA . GLU B 1 52 ? -9.32 -9.164 5.211 1 93.81 52 GLU B CA 1
ATOM 1654 C C . GLU B 1 52 ? -8.961 -9.508 3.768 1 93.81 52 GLU B C 1
ATOM 1656 O O . GLU B 1 52 ? -9.531 -8.945 2.832 1 93.81 52 GLU B O 1
ATOM 1661 N N . ILE B 1 53 ? -8.086 -10.328 3.596 1 94.5 53 ILE B N 1
ATOM 1662 C CA . ILE B 1 53 ? -7.66 -10.773 2.271 1 94.5 53 ILE B CA 1
ATOM 1663 C C . ILE B 1 53 ? -8.094 -12.219 2.049 1 94.5 53 ILE B C 1
ATOM 1665 O O . ILE B 1 53 ? -7.918 -13.062 2.928 1 94.5 53 ILE B O 1
ATOM 1669 N N . LYS B 1 54 ? -8.656 -12.422 0.902 1 95.5 54 LYS B N 1
ATOM 1670 C CA . LYS B 1 54 ? -9.109 -13.758 0.543 1 95.5 54 LYS B CA 1
ATOM 1671 C C . LYS B 1 54 ? -8.305 -14.312 -0.629 1 95.5 54 LYS B C 1
ATOM 1673 O O . LYS B 1 54 ? -8.148 -13.648 -1.651 1 95.5 54 LYS B O 1
ATOM 1678 N N . ILE B 1 55 ? -7.754 -15.477 -0.463 1 94.69 55 ILE B N 1
ATOM 1679 C CA . ILE B 1 55 ? -7.004 -16.172 -1.509 1 94.69 55 ILE B CA 1
ATOM 1680 C C . ILE B 1 55 ? -7.719 -17.469 -1.881 1 94.69 55 ILE B C 1
ATOM 1682 O O . ILE B 1 55 ? -7.973 -18.312 -1.02 1 94.69 55 ILE B O 1
ATOM 1686 N N . GLU B 1 56 ? -7.996 -17.609 -3.141 1 93.62 56 GLU B N 1
ATOM 1687 C CA . GLU B 1 56 ? -8.727 -18.781 -3.594 1 93.62 56 GLU B CA 1
ATOM 1688 C C . GLU B 1 56 ? -8.062 -19.406 -4.82 1 93.62 56 GLU B C 1
ATOM 1690 O O . GLU B 1 56 ? -7.508 -18.703 -5.66 1 93.62 56 GLU B O 1
ATOM 1695 N N . VAL B 1 57 ? -8.047 -20.656 -4.82 1 90.12 57 VAL B N 1
ATOM 1696 C CA . VAL B 1 57 ? -7.602 -21.375 -6.008 1 90.12 57 VAL B CA 1
ATOM 1697 C C . VAL B 1 57 ? -8.812 -21.938 -6.75 1 90.12 57 VAL B C 1
ATOM 1699 O O . VAL B 1 57 ? -9.57 -22.734 -6.191 1 90.12 57 VAL B O 1
ATOM 1702 N N . GLU B 1 58 ? -8.969 -21.406 -7.867 1 83.69 58 GLU B N 1
ATOM 1703 C CA . GLU B 1 58 ? -10.086 -21.875 -8.672 1 83.69 58 GLU B CA 1
ATOM 1704 C C . GLU B 1 58 ? -9.664 -23.031 -9.586 1 83.69 58 GLU B C 1
ATOM 1706 O O . GLU B 1 58 ? -8.469 -23.266 -9.773 1 83.69 58 GLU B O 1
ATOM 1711 N N . GLY B 1 59 ? -10.75 -23.609 -10.125 1 78.19 59 GLY B N 1
ATOM 1712 C CA . GLY B 1 59 ? -10.477 -24.609 -11.148 1 78.19 59 GLY B CA 1
ATOM 1713 C C . GLY B 1 59 ? -9.672 -24.047 -12.312 1 78.19 59 GLY B C 1
ATOM 1714 O O . GLY B 1 59 ? -9.477 -22.844 -12.422 1 78.19 59 GLY B O 1
ATOM 1715 N N . ASN B 1 60 ? -8.891 -24.844 -12.961 1 85 60 ASN B N 1
ATOM 1716 C CA . ASN B 1 60 ? -8.133 -24.484 -14.156 1 85 60 ASN B CA 1
ATOM 1717 C C . ASN B 1 60 ? -6.855 -23.734 -13.805 1 85 60 ASN B C 1
ATOM 1719 O O . ASN B 1 60 ? -6.445 -22.828 -14.539 1 85 60 ASN B O 1
ATOM 1723 N N . ARG B 1 61 ? -6.457 -23.812 -12.602 1 90.56 61 ARG B N 1
ATOM 1724 C CA . ARG B 1 61 ? -5.152 -23.344 -12.133 1 90.56 61 ARG B CA 1
ATOM 1725 C C . ARG B 1 61 ? -5.109 -21.828 -12.039 1 90.56 61 ARG B C 1
ATOM 1727 O O . ARG B 1 61 ? -4.113 -21.203 -12.414 1 90.56 61 ARG B O 1
ATOM 1734 N N . VAL B 1 62 ? -6.293 -21.344 -11.625 1 92 62 VAL B N 1
ATOM 1735 C CA . VAL B 1 62 ? -6.359 -19.891 -11.469 1 92 62 VAL B CA 1
ATOM 1736 C C . VAL B 1 62 ? -6.316 -19.531 -9.984 1 92 62 VAL B C 1
ATOM 1738 O O . VAL B 1 62 ? -7.109 -20.047 -9.195 1 92 62 VAL B O 1
ATOM 1741 N N . LEU B 1 63 ? -5.336 -18.781 -9.656 1 93.19 63 LEU B N 1
ATOM 1742 C CA . LEU B 1 63 ? -5.23 -18.219 -8.312 1 93.19 63 LEU B CA 1
ATOM 1743 C C . LEU B 1 63 ? -5.91 -16.859 -8.234 1 93.19 63 LEU B C 1
ATOM 1745 O O . LEU B 1 63 ? -5.617 -15.969 -9.039 1 93.19 63 LEU B O 1
ATOM 1749 N N . ARG B 1 64 ? -6.816 -16.719 -7.289 1 93 64 ARG B N 1
ATOM 1750 C CA . ARG B 1 64 ? -7.555 -15.469 -7.141 1 93 64 ARG B CA 1
ATOM 1751 C C . ARG B 1 64 ? -7.254 -14.812 -5.797 1 93 64 ARG B C 1
ATOM 1753 O O . ARG B 1 64 ? -7.27 -15.477 -4.758 1 93 64 ARG B O 1
ATOM 1760 N N . VAL B 1 65 ? -6.98 -13.594 -5.855 1 93.69 65 VAL B N 1
ATOM 1761 C CA . VAL B 1 65 ? -6.777 -12.797 -4.648 1 93.69 65 VAL B CA 1
ATOM 1762 C C . VAL B 1 65 ? -7.793 -11.648 -4.609 1 93.69 65 VAL B C 1
ATOM 1764 O O . VAL B 1 65 ? -7.965 -10.93 -5.594 1 93.69 65 VAL B O 1
ATOM 1767 N N . SER B 1 66 ? -8.438 -11.562 -3.516 1 94.19 66 SER B N 1
ATOM 1768 C CA . SER B 1 66 ? -9.43 -10.492 -3.406 1 94.19 66 SER B CA 1
ATOM 1769 C C . SER B 1 66 ? -9.5 -9.945 -1.983 1 94.19 66 SER B C 1
ATOM 1771 O O . SER B 1 66 ? -9.008 -10.578 -1.046 1 94.19 66 SER B O 1
ATOM 1773 N N . GLY B 1 67 ? -10.094 -8.797 -1.865 1 93.69 67 GLY B N 1
ATOM 1774 C CA . GLY B 1 67 ? -10.289 -8.133 -0.589 1 93.69 67 GLY B CA 1
ATOM 1775 C C . GLY B 1 67 ? -11.055 -6.824 -0.71 1 93.69 67 GLY B C 1
ATOM 1776 O O . GLY B 1 67 ? -11.469 -6.438 -1.806 1 93.69 67 GLY B O 1
ATOM 1777 N N . GLU B 1 68 ? -11.242 -6.301 0.452 1 92 68 GLU B N 1
ATOM 1778 C CA . GLU B 1 68 ? -11.969 -5.035 0.47 1 92 68 GLU B CA 1
ATOM 1779 C C . GLU B 1 68 ? -11.367 -4.07 1.488 1 92 68 GLU B C 1
ATOM 1781 O O . GLU B 1 68 ? -11.242 -4.406 2.668 1 92 68 GLU B O 1
ATOM 1786 N N . ARG B 1 69 ? -11 -2.963 0.952 1 90.38 69 ARG B N 1
ATOM 1787 C CA . ARG B 1 69 ? -10.555 -1.891 1.836 1 90.38 69 ARG B CA 1
ATOM 1788 C C . ARG B 1 69 ? -11.703 -0.939 2.162 1 90.38 69 ARG B C 1
ATOM 1790 O O . ARG B 1 69 ? -12.203 -0.238 1.282 1 90.38 69 ARG B O 1
ATOM 1797 N N . LYS B 1 70 ? -11.992 -0.857 3.35 1 87.5 70 LYS B N 1
ATOM 1798 C CA . LYS B 1 70 ? -13.117 -0.025 3.76 1 87.5 70 LYS B CA 1
ATOM 1799 C C . LYS B 1 70 ? -12.68 1.418 3.994 1 87.5 70 LYS B C 1
ATOM 1801 O O . LYS B 1 70 ? -11.586 1.664 4.516 1 87.5 70 LYS B O 1
ATOM 1806 N N . ARG B 1 71 ? -13.57 2.232 3.514 1 81.56 71 ARG B N 1
ATOM 1807 C CA . ARG B 1 71 ? -13.312 3.656 3.711 1 81.56 71 ARG B CA 1
ATOM 1808 C C . ARG B 1 71 ? -13.656 4.082 5.133 1 81.56 71 ARG B C 1
ATOM 1810 O O . ARG B 1 71 ? -14.617 3.582 5.719 1 81.56 71 ARG B O 1
ATOM 1817 N N . GLU B 1 72 ? -12.781 4.906 5.605 1 74.38 72 GLU B N 1
ATOM 1818 C CA . GLU B 1 72 ? -13.109 5.457 6.918 1 74.38 72 GLU B CA 1
ATOM 1819 C C . GLU B 1 72 ? -14.414 6.246 6.875 1 74.38 72 GLU B C 1
ATOM 1821 O O . GLU B 1 72 ? -14.703 6.922 5.887 1 74.38 72 GLU B O 1
ATOM 1826 N N . GLU B 1 73 ? -15.242 6 7.844 1 75.38 73 GLU B N 1
ATOM 1827 C CA . GLU B 1 73 ? -16.531 6.699 7.934 1 75.38 73 GLU B CA 1
ATOM 1828 C C . GLU B 1 73 ? -16.328 8.195 8.141 1 75.38 73 GLU B C 1
ATOM 1830 O O . GLU B 1 73 ? -15.445 8.609 8.906 1 75.38 73 GLU B O 1
ATOM 1835 N N . GLU B 1 74 ? -16.938 8.93 7.211 1 74.56 74 GLU B N 1
ATOM 1836 C CA . GLU B 1 74 ? -16.906 10.375 7.414 1 74.56 74 GLU B CA 1
ATOM 1837 C C . GLU B 1 74 ? -17.703 10.773 8.656 1 74.56 74 GLU B C 1
ATOM 1839 O O . GLU B 1 74 ? -18.828 10.32 8.852 1 74.56 74 GLU B O 1
ATOM 1844 N N . LYS B 1 75 ? -16.969 11.25 9.562 1 79.94 75 LYS B N 1
ATOM 1845 C CA . LYS B 1 75 ? -17.656 11.75 10.75 1 79.94 75 LYS B CA 1
ATOM 1846 C C . LYS B 1 75 ? -18.078 13.203 10.578 1 79.94 75 LYS B C 1
ATOM 1848 O O . LYS B 1 75 ? -17.484 13.938 9.781 1 79.94 75 LYS B O 1
ATOM 1853 N N . GLU B 1 76 ? -19.109 13.484 11.281 1 80.12 76 GLU B N 1
ATOM 1854 C CA . GLU B 1 76 ? -19.578 14.867 11.25 1 80.12 76 GLU B CA 1
ATOM 1855 C C . GLU B 1 76 ? -18.469 15.828 11.664 1 80.12 76 GLU B C 1
ATOM 1857 O O . GLU B 1 76 ? -17.812 15.633 12.695 1 80.12 76 GLU B O 1
ATOM 1862 N N . GLY B 1 77 ? -18.156 16.719 10.828 1 84.19 77 GLY B N 1
ATOM 1863 C CA . GLY B 1 77 ? -17.156 17.734 11.141 1 84.19 77 GLY B CA 1
ATOM 1864 C C . GLY B 1 77 ? -15.844 17.516 10.414 1 84.19 77 GLY B C 1
ATOM 1865 O O . GLY B 1 77 ? -14.953 18.359 10.469 1 84.19 77 GLY B O 1
ATOM 1866 N N . ASP B 1 78 ? -15.812 16.391 9.797 1 87.62 78 ASP B N 1
ATOM 1867 C CA . ASP B 1 78 ? -14.586 16.141 9.047 1 87.62 78 ASP B CA 1
ATOM 1868 C C . ASP B 1 78 ? -14.539 16.969 7.762 1 87.62 78 ASP B C 1
ATOM 1870 O O . ASP B 1 78 ? -15.562 17.156 7.102 1 87.62 78 ASP B O 1
ATOM 1874 N N . HIS B 1 79 ? -13.445 17.609 7.555 1 91.38 79 HIS B N 1
ATOM 1875 C CA . HIS B 1 79 ? -13.18 18.297 6.293 1 91.38 79 HIS B CA 1
ATOM 1876 C C . HIS B 1 79 ? -12.031 17.625 5.539 1 91.38 79 HIS B C 1
ATOM 1878 O O . HIS B 1 79 ? -10.898 17.594 6.023 1 91.38 79 HIS B O 1
ATOM 1884 N N . TRP B 1 80 ? -12.32 17.219 4.312 1 91.06 80 TRP B N 1
ATOM 1885 C CA . TRP B 1 80 ? -11.312 16.5 3.545 1 91.06 80 TRP B CA 1
ATOM 1886 C C . TRP B 1 80 ? -10.523 17.453 2.652 1 91.06 80 TRP B C 1
ATOM 1888 O O . TRP B 1 80 ? -11.086 18.094 1.767 1 91.06 80 TRP B O 1
ATOM 1898 N N . HIS B 1 81 ? -9.305 17.5 2.973 1 92.75 81 HIS B N 1
ATOM 1899 C CA . HIS B 1 81 ? -8.43 18.312 2.141 1 92.75 81 HIS B CA 1
ATOM 1900 C C . HIS B 1 81 ? -7.98 17.562 0.897 1 92.75 81 HIS B C 1
ATOM 1902 O O . HIS B 1 81 ? -7.863 18.141 -0.182 1 92.75 81 HIS B O 1
ATOM 1908 N N . LYS B 1 82 ? -7.719 16.234 1.021 1 92.38 82 LYS B N 1
ATOM 1909 C CA . LYS B 1 82 ? -7.258 15.367 -0.062 1 92.38 82 LYS B CA 1
ATOM 1910 C C . LYS B 1 82 ? -7.773 13.938 0.116 1 92.38 82 LYS B C 1
ATOM 1912 O O . LYS B 1 82 ? -7.855 13.438 1.239 1 92.38 82 LYS B O 1
ATOM 1917 N N . MET B 1 83 ? -8.141 13.344 -0.946 1 91.75 83 MET B N 1
ATOM 1918 C CA . MET B 1 83 ? -8.57 11.945 -0.969 1 91.75 83 MET B CA 1
ATOM 1919 C C . MET B 1 83 ? -7.992 11.219 -2.182 1 91.75 83 MET B C 1
ATOM 1921 O O . MET B 1 83 ? -8.586 11.242 -3.26 1 91.75 83 MET B O 1
ATOM 1925 N N . GLU B 1 84 ? -6.863 10.617 -2.012 1 90.88 84 GLU B N 1
ATOM 1926 C CA . GLU B 1 84 ? -6.191 9.969 -3.139 1 90.88 84 GLU B CA 1
ATOM 1927 C C . GLU B 1 84 ? -6.215 8.453 -3 1 90.88 84 GLU B C 1
ATOM 1929 O O . GLU B 1 84 ? -6.016 7.73 -3.98 1 90.88 84 GLU B O 1
ATOM 1934 N N . ARG B 1 85 ? -6.359 7.941 -1.791 1 91.81 85 ARG B N 1
ATOM 1935 C CA . ARG B 1 85 ? -6.207 6.512 -1.528 1 91.81 85 ARG B CA 1
ATOM 1936 C C . ARG B 1 85 ? -7.387 5.723 -2.086 1 91.81 85 ARG B C 1
ATOM 1938 O O . ARG B 1 85 ? -8.508 6.227 -2.135 1 91.81 85 ARG B O 1
ATOM 1945 N N . SER B 1 86 ? -7.051 4.57 -2.484 1 87 86 SER B N 1
ATOM 1946 C CA . SER B 1 86 ? -8.078 3.736 -3.104 1 87 86 SER B CA 1
ATOM 1947 C C . SER B 1 86 ? -8.82 2.914 -2.061 1 87 86 SER B C 1
ATOM 1949 O O . SER B 1 86 ? -8.211 2.365 -1.141 1 87 86 SER B O 1
ATOM 1951 N N . TYR B 1 87 ? -10.141 2.934 -2.219 1 88.56 87 TYR B N 1
ATOM 1952 C CA . TYR B 1 87 ? -11 2.137 -1.351 1 88.56 87 TYR B CA 1
ATOM 1953 C C . TYR B 1 87 ? -11.93 1.249 -2.17 1 88.56 87 TYR B C 1
ATOM 1955 O O . TYR B 1 87 ? -12.148 1.5 -3.355 1 88.56 87 TYR B O 1
ATOM 1963 N N . GLY B 1 88 ? -12.438 0.201 -1.464 1 89.44 88 GLY B N 1
ATOM 1964 C CA . GLY B 1 88 ? -13.375 -0.698 -2.115 1 89.44 88 GLY B CA 1
ATOM 1965 C C . GLY B 1 88 ? -12.82 -2.09 -2.336 1 89.44 88 GLY B C 1
ATOM 1966 O O . GLY B 1 88 ? -11.781 -2.443 -1.771 1 89.44 88 GLY B O 1
ATOM 1967 N N . LYS B 1 89 ? -13.531 -2.758 -3.08 1 90.19 89 LYS B N 1
ATOM 1968 C CA . LYS B 1 89 ? -13.156 -4.145 -3.357 1 90.19 89 LYS B CA 1
ATOM 1969 C C . LYS B 1 89 ? -12.133 -4.223 -4.488 1 90.19 89 LYS B C 1
ATOM 1971 O O . LYS B 1 89 ? -12.141 -3.393 -5.398 1 90.19 89 LYS B O 1
ATOM 1976 N N . PHE B 1 90 ? -11.305 -5.152 -4.344 1 88.19 90 PHE B N 1
ATOM 1977 C CA . PHE B 1 90 ? -10.391 -5.465 -5.438 1 88.19 90 PHE B CA 1
ATOM 1978 C C . PHE B 1 90 ? -10.297 -6.969 -5.652 1 88.19 90 PHE B C 1
ATOM 1980 O O . PHE B 1 90 ? -10.648 -7.75 -4.766 1 88.19 90 PHE B O 1
ATOM 1987 N N . TRP B 1 91 ? -9.867 -7.375 -6.785 1 89.5 91 TRP B N 1
ATOM 1988 C CA . TRP B 1 91 ? -9.57 -8.773 -7.074 1 89.5 91 TRP B CA 1
ATOM 1989 C C . TRP B 1 91 ? -8.547 -8.891 -8.203 1 89.5 91 TRP B C 1
ATOM 1991 O O . TRP B 1 91 ? -8.57 -8.109 -9.148 1 89.5 91 TRP B O 1
ATOM 2001 N N . ARG B 1 92 ? -7.707 -9.797 -7.969 1 93.06 92 ARG B N 1
ATOM 2002 C CA . ARG B 1 92 ? -6.723 -10.148 -8.984 1 93.06 92 ARG B CA 1
ATOM 2003 C C . ARG B 1 92 ? -6.707 -11.656 -9.234 1 93.06 92 ARG B C 1
ATOM 2005 O O . ARG B 1 92 ? -6.934 -12.445 -8.312 1 93.06 92 ARG B O 1
ATOM 2012 N N . GLN B 1 93 ? -6.445 -11.945 -10.555 1 92.19 93 GLN B N 1
ATOM 2013 C CA . GLN B 1 93 ? -6.367 -13.359 -10.898 1 92.19 93 GLN B CA 1
ATOM 2014 C C . GLN B 1 93 ? -5.074 -13.672 -11.641 1 92.19 93 GLN B C 1
ATOM 2016 O O . GLN B 1 93 ? -4.625 -12.891 -12.484 1 92.19 93 GLN B O 1
ATOM 2021 N N . PHE B 1 94 ? -4.574 -14.836 -11.375 1 92.69 94 PHE B N 1
ATOM 2022 C CA . PHE B 1 94 ? -3.328 -15.281 -11.984 1 92.69 94 PHE B CA 1
ATOM 2023 C C . PHE B 1 94 ? -3.467 -16.703 -12.523 1 92.69 94 PHE B C 1
ATOM 2025 O O . PHE B 1 94 ? -3.738 -17.625 -11.766 1 92.69 94 PHE B O 1
ATOM 2032 N N . LYS B 1 95 ? -3.332 -16.812 -13.773 1 93.25 95 LYS B N 1
ATOM 2033 C CA . LYS B 1 95 ? -3.279 -18.156 -14.344 1 93.25 95 LYS B CA 1
ATOM 2034 C C . LYS B 1 95 ? -1.896 -18.766 -14.172 1 93.25 95 LYS B C 1
ATOM 2036 O O . LYS B 1 95 ? -0.929 -18.328 -14.797 1 93.25 95 LYS B O 1
ATOM 2041 N N . VAL B 1 96 ? -1.821 -19.734 -13.352 1 90.5 96 VAL B N 1
ATOM 2042 C CA . VAL B 1 96 ? -0.531 -20.312 -12.977 1 90.5 96 VAL B CA 1
ATOM 2043 C C . VAL B 1 96 ? -0.182 -21.469 -13.906 1 90.5 96 VAL B C 1
ATOM 2045 O O . VAL B 1 96 ? -1.038 -22.297 -14.219 1 90.5 96 VAL B O 1
ATOM 2048 N N . PRO B 1 97 ? 1.003 -21.5 -14.297 1 90.06 97 PRO B N 1
ATOM 2049 C CA . PRO B 1 97 ? 1.41 -22.578 -15.195 1 90.06 97 PRO B CA 1
ATOM 2050 C C . PRO B 1 97 ? 1.246 -23.969 -14.57 1 90.06 97 PRO B C 1
ATOM 2052 O O . PRO B 1 97 ? 1.1 -24.078 -13.352 1 90.06 97 PRO B O 1
ATOM 2055 N N . ASN B 1 98 ? 1.386 -25.016 -15.43 1 85.31 98 ASN B N 1
ATOM 2056 C CA . ASN B 1 98 ? 1.12 -26.391 -15.016 1 85.31 98 ASN B CA 1
ATOM 2057 C C . ASN B 1 98 ? 2.242 -26.938 -14.141 1 85.31 98 ASN B C 1
ATOM 2059 O O . ASN B 1 98 ? 2.037 -27.875 -13.383 1 85.31 98 ASN B O 1
ATOM 2063 N N . ASN B 1 99 ? 3.309 -26.375 -14.148 1 85.5 99 ASN B N 1
ATOM 2064 C CA . ASN B 1 99 ? 4.457 -26.891 -13.406 1 85.5 99 ASN B CA 1
ATOM 2065 C C . ASN B 1 99 ? 4.457 -26.406 -11.961 1 85.5 99 ASN B C 1
ATOM 2067 O O . ASN B 1 99 ? 5.426 -26.609 -11.234 1 85.5 99 ASN B O 1
ATOM 2071 N N . VAL B 1 100 ? 3.432 -25.781 -11.57 1 88 100 VAL B N 1
ATOM 2072 C CA . VAL B 1 100 ? 3.373 -25.219 -10.227 1 88 100 VAL B CA 1
ATOM 2073 C C . VAL B 1 100 ? 2.426 -26.031 -9.359 1 88 100 VAL B C 1
ATOM 2075 O O . VAL B 1 100 ? 1.365 -26.469 -9.828 1 88 100 VAL B O 1
ATOM 2078 N N . ASP B 1 101 ? 2.828 -26.281 -8.18 1 82.31 101 ASP B N 1
ATOM 2079 C CA . ASP B 1 101 ? 1.998 -26.969 -7.191 1 82.31 101 ASP B CA 1
ATOM 2080 C C . ASP B 1 101 ? 1.031 -25.984 -6.523 1 82.31 101 ASP B C 1
ATOM 2082 O O . ASP B 1 101 ? 1.439 -25.172 -5.695 1 82.31 101 ASP B O 1
ATOM 2086 N N . LEU B 1 102 ? -0.26 -26.141 -6.855 1 84.12 102 LEU B N 1
ATOM 2087 C CA . LEU B 1 102 ? -1.245 -25.203 -6.328 1 84.12 102 LEU B CA 1
ATOM 2088 C C . LEU B 1 102 ? -1.804 -25.688 -4.996 1 84.12 102 LEU B C 1
ATOM 2090 O O . LEU B 1 102 ? -2.545 -24.969 -4.324 1 84.12 102 LEU B O 1
ATOM 2094 N N . ASP B 1 103 ? -1.291 -26.797 -4.57 1 80.62 103 ASP B N 1
ATOM 2095 C CA . ASP B 1 103 ? -1.748 -27.344 -3.293 1 80.62 103 ASP B CA 1
ATOM 2096 C C . ASP B 1 103 ? -1.007 -26.703 -2.125 1 80.62 103 ASP B C 1
ATOM 2098 O O . ASP B 1 103 ? -1.49 -26.719 -0.99 1 80.62 103 ASP B O 1
ATOM 2102 N N . PHE B 1 104 ? 0.126 -26.219 -2.473 1 84.25 104 PHE B N 1
ATOM 2103 C CA . PHE B 1 104 ? 0.936 -25.641 -1.406 1 84.25 104 PHE B CA 1
ATOM 2104 C C . PHE B 1 104 ? 1.283 -24.188 -1.716 1 84.25 104 PHE B C 1
ATOM 2106 O O . PHE B 1 104 ? 2.361 -23.906 -2.238 1 84.25 104 PHE B O 1
ATOM 2113 N N . VAL B 1 105 ? 0.356 -23.375 -1.521 1 88.75 105 VAL B N 1
ATOM 2114 C CA . VAL B 1 105 ? 0.599 -21.953 -1.728 1 88.75 105 VAL B CA 1
ATOM 2115 C C . VAL B 1 105 ? 0.934 -21.297 -0.394 1 88.75 105 VAL B C 1
ATOM 2117 O O . VAL B 1 105 ? 0.168 -21.391 0.567 1 88.75 105 VAL B O 1
ATOM 2120 N N . LYS B 1 106 ? 2.104 -20.766 -0.343 1 94.12 106 LYS B N 1
ATOM 2121 C CA . LYS B 1 106 ? 2.498 -20.031 0.854 1 94.12 106 LYS B CA 1
ATOM 2122 C C . LYS B 1 106 ? 2.178 -18.547 0.714 1 94.12 106 LYS B C 1
ATOM 2124 O O . LYS B 1 106 ? 2.492 -17.938 -0.307 1 94.12 106 LYS B O 1
ATOM 2129 N N . ALA B 1 107 ? 1.49 -18.031 1.73 1 95.44 107 ALA B N 1
ATOM 2130 C CA . ALA B 1 107 ? 1.108 -16.625 1.706 1 95.44 107 ALA B CA 1
ATOM 2131 C C . ALA B 1 107 ? 1.631 -15.898 2.939 1 95.44 107 ALA B C 1
ATOM 2133 O O . ALA B 1 107 ? 1.536 -16.406 4.059 1 95.44 107 ALA B O 1
ATOM 2134 N N . LYS B 1 108 ? 2.236 -14.797 2.682 1 96.25 108 LYS B N 1
ATOM 2135 C CA . LYS B 1 108 ? 2.73 -13.938 3.754 1 96.25 108 LYS B CA 1
ATOM 2136 C C . LYS B 1 108 ? 2.332 -12.484 3.52 1 96.25 108 LYS B C 1
ATOM 2138 O O . LYS B 1 108 ? 2.457 -11.977 2.404 1 96.25 108 LYS B O 1
ATOM 2143 N N . SER B 1 109 ? 1.773 -11.859 4.535 1 94.88 109 SER B N 1
ATOM 2144 C CA . SER B 1 109 ? 1.428 -10.445 4.461 1 94.88 109 SER B CA 1
ATOM 2145 C C . SER B 1 109 ? 2.266 -9.617 5.434 1 94.88 109 SER B C 1
ATOM 2147 O O . SER B 1 109 ? 2.197 -9.82 6.648 1 94.88 109 SER B O 1
ATOM 2149 N N . GLU B 1 110 ? 3.041 -8.719 4.809 1 94.62 110 GLU B N 1
ATOM 2150 C CA . GLU B 1 110 ? 3.918 -7.875 5.621 1 94.62 110 GLU B CA 1
ATOM 2151 C C . GLU B 1 110 ? 3.955 -6.445 5.098 1 94.62 110 GLU B C 1
ATOM 2153 O O . GLU B 1 110 ? 4.148 -6.223 3.9 1 94.62 110 GLU B O 1
ATOM 2158 N N . ASN B 1 111 ? 3.682 -5.52 6.016 1 95 111 ASN B N 1
ATOM 2159 C CA . ASN B 1 111 ? 3.771 -4.102 5.688 1 95 111 ASN B CA 1
ATOM 2160 C C . ASN B 1 111 ? 2.914 -3.75 4.473 1 95 111 ASN B C 1
ATOM 2162 O O . ASN B 1 111 ? 3.352 -3.008 3.592 1 95 111 ASN B O 1
ATOM 2166 N N . GLY B 1 112 ? 1.827 -4.387 4.438 1 95.69 112 GLY B N 1
ATOM 2167 C CA . GLY B 1 112 ? 0.849 -4.031 3.42 1 95.69 112 GLY B CA 1
ATOM 2168 C C . GLY B 1 112 ? 1.116 -4.688 2.08 1 95.69 112 GLY B C 1
ATOM 2169 O O . GLY B 1 112 ? 0.554 -4.281 1.061 1 95.69 112 GLY B O 1
ATOM 2170 N N . VAL B 1 113 ? 2.021 -5.652 2.082 1 96.25 113 VAL B N 1
ATOM 2171 C CA . VAL B 1 113 ? 2.301 -6.398 0.86 1 96.25 113 VAL B CA 1
ATOM 2172 C C . VAL B 1 113 ? 1.986 -7.875 1.075 1 96.25 113 VAL B C 1
ATOM 2174 O O . VAL B 1 113 ? 2.482 -8.492 2.021 1 96.25 113 VAL B O 1
ATOM 2177 N N . LEU B 1 114 ? 1.182 -8.375 0.236 1 96.75 114 LEU B N 1
ATOM 2178 C CA . LEU B 1 114 ? 0.909 -9.805 0.227 1 96.75 114 LEU B CA 1
ATOM 2179 C C . LEU B 1 114 ? 1.872 -10.539 -0.703 1 96.75 114 LEU B C 1
ATOM 2181 O O . LEU B 1 114 ? 1.999 -10.18 -1.876 1 96.75 114 LEU B O 1
ATOM 2185 N N . THR B 1 115 ? 2.539 -11.484 -0.18 1 97.31 115 THR B N 1
ATOM 2186 C CA . THR B 1 115 ? 3.461 -12.281 -0.985 1 97.31 115 THR B CA 1
ATOM 2187 C C . THR B 1 115 ? 2.986 -13.727 -1.077 1 97.31 115 THR B C 1
ATOM 2189 O O . THR B 1 115 ? 2.818 -14.398 -0.056 1 97.31 115 THR B O 1
ATOM 2192 N N . LEU B 1 116 ? 2.781 -14.148 -2.254 1 96.44 116 LEU B N 1
ATOM 2193 C CA . LEU B 1 116 ? 2.42 -15.539 -2.516 1 96.44 116 LEU B CA 1
ATOM 2194 C C . LEU B 1 116 ? 3.584 -16.297 -3.146 1 96.44 116 LEU B C 1
ATOM 2196 O O . LEU B 1 116 ? 4.164 -15.836 -4.133 1 96.44 116 LEU B O 1
ATOM 2200 N N . THR B 1 117 ? 3.887 -17.391 -2.568 1 96.06 117 THR B N 1
ATOM 2201 C CA . THR B 1 117 ? 4.953 -18.234 -3.096 1 96.06 117 THR B CA 1
ATOM 2202 C C . THR B 1 117 ? 4.402 -19.594 -3.52 1 96.06 117 THR B C 1
ATOM 2204 O O . THR B 1 117 ? 3.752 -20.281 -2.729 1 96.06 117 THR B O 1
ATOM 2207 N N . LEU B 1 118 ? 4.676 -19.891 -4.762 1 94.69 118 LEU B N 1
ATOM 2208 C CA . LEU B 1 118 ? 4.246 -21.156 -5.328 1 94.69 118 LEU B CA 1
ATOM 2209 C C . LEU B 1 118 ? 5.441 -21.969 -5.801 1 94.69 118 LEU B C 1
ATOM 2211 O O . LEU B 1 118 ? 6.254 -21.5 -6.594 1 94.69 118 LEU B O 1
ATOM 2215 N N . ASN B 1 119 ? 5.535 -23.125 -5.359 1 93.12 119 ASN B N 1
ATOM 2216 C CA . ASN B 1 119 ? 6.656 -23.984 -5.738 1 93.12 119 ASN B CA 1
ATOM 2217 C C . ASN B 1 119 ? 6.363 -24.75 -7.02 1 93.12 119 ASN B C 1
ATOM 2219 O O . ASN B 1 119 ? 5.215 -25.109 -7.289 1 93.12 119 ASN B O 1
ATOM 2223 N N . LYS B 1 120 ? 7.41 -24.922 -7.781 1 90.25 120 LYS B N 1
ATOM 2224 C CA . LYS B 1 120 ? 7.273 -25.766 -8.969 1 90.25 120 LYS B CA 1
ATOM 2225 C C . LYS B 1 120 ? 7.195 -27.25 -8.586 1 90.25 120 LYS B C 1
ATOM 2227 O O . LYS B 1 120 ? 7.742 -27.656 -7.559 1 90.25 120 LYS B O 1
ATOM 2232 N N . LEU B 1 121 ? 6.469 -27.984 -9.391 1 81.31 121 LEU B N 1
ATOM 2233 C CA . LEU B 1 121 ? 6.352 -29.406 -9.156 1 81.31 121 LEU B CA 1
ATOM 2234 C C . LEU B 1 121 ? 7.652 -30.125 -9.508 1 81.31 121 LEU B C 1
ATOM 2236 O O . LEU B 1 121 ? 8.383 -29.688 -10.398 1 81.31 121 LEU B O 1
ATOM 2240 N N . SER B 1 122 ? 8.211 -30.938 -8.586 1 68.62 122 SER B N 1
ATOM 2241 C CA . SER B 1 122 ? 9.375 -31.75 -8.922 1 68.62 122 SER B CA 1
ATOM 2242 C C . SER B 1 122 ? 9.148 -32.531 -10.211 1 68.62 122 SER B C 1
ATOM 2244 O O . SER B 1 122 ? 8.016 -32.906 -10.531 1 68.62 122 SER B O 1
ATOM 2246 N N . PRO B 1 123 ? 10.023 -32.375 -11.156 1 59.12 123 PRO B N 1
ATOM 2247 C CA . PRO B 1 123 ? 9.859 -33.125 -12.406 1 59.12 123 PRO B CA 1
ATOM 2248 C C . PRO B 1 123 ? 9.203 -34.5 -12.188 1 59.12 123 PRO B C 1
ATOM 2250 O O . PRO B 1 123 ? 8.461 -34.969 -13.055 1 59.12 123 PRO B O 1
ATOM 2253 N N . ASP B 1 124 ? 9.539 -35.156 -11.141 1 51.81 124 ASP B N 1
ATOM 2254 C CA . ASP B 1 124 ? 8.953 -36.5 -10.969 1 51.81 124 ASP B CA 1
ATOM 2255 C C . ASP B 1 124 ? 7.457 -36.406 -10.695 1 51.81 124 ASP B C 1
ATOM 2257 O O . ASP B 1 124 ? 6.711 -37.344 -10.969 1 51.81 124 ASP B O 1
ATOM 2261 N N . ARG B 1 125 ? 7.027 -35.438 -9.938 1 50.34 125 ARG B N 1
ATOM 2262 C CA . ARG B 1 125 ? 5.621 -35.406 -9.555 1 50.34 125 ARG B CA 1
ATOM 2263 C C . ARG B 1 125 ? 4.762 -34.844 -10.688 1 50.34 125 ARG B C 1
ATOM 2265 O O . ARG B 1 125 ? 3.539 -34.75 -10.562 1 50.34 125 ARG B O 1
ATOM 2272 N N . ILE B 1 126 ? 5.223 -34.125 -11.57 1 48.06 126 ILE B N 1
ATOM 2273 C CA . ILE B 1 126 ? 4.383 -33.594 -12.648 1 48.06 126 ILE B CA 1
ATOM 2274 C C . ILE B 1 126 ? 3.65 -34.75 -13.32 1 48.06 126 ILE B C 1
ATOM 2276 O O . ILE B 1 126 ? 2.82 -34.562 -14.211 1 48.06 126 ILE B O 1
ATOM 2280 N N . LYS B 1 127 ? 4.141 -35.969 -13.219 1 42.47 127 LYS B N 1
ATOM 2281 C CA . LYS B 1 127 ? 3.506 -36.938 -14.094 1 42.47 127 LYS B CA 1
ATOM 2282 C C . LYS B 1 127 ? 2.098 -37.281 -13.617 1 42.47 127 LYS B C 1
ATOM 2284 O O . LYS B 1 127 ? 1.284 -37.781 -14.383 1 42.47 127 LYS B O 1
ATOM 2289 N N . GLY B 1 128 ? 1.842 -37.688 -12.195 1 38.28 128 GLY B N 1
ATOM 2290 C CA . GLY B 1 128 ? 0.615 -38.438 -12.016 1 38.28 128 GLY B CA 1
ATOM 2291 C C . GLY B 1 128 ? -0.618 -37.562 -11.898 1 38.28 128 GLY B C 1
ATOM 2292 O O . GLY B 1 128 ? -0.509 -36.375 -11.703 1 38.28 128 GLY B O 1
ATOM 2293 N N . PRO B 1 129 ? -1.862 -38 -12.359 1 37.31 129 PRO B N 1
ATOM 2294 C CA . PRO B 1 129 ? -3.191 -37.375 -12.32 1 37.31 129 PRO B CA 1
ATOM 2295 C C . PRO B 1 129 ? -3.613 -37 -10.906 1 37.31 129 PRO B C 1
ATOM 2297 O O . PRO B 1 129 ? -3.605 -37.812 -9.992 1 37.31 129 PRO B O 1
ATOM 2300 N N . ARG B 1 130 ? -3.145 -36.031 -10.336 1 38.12 130 ARG B N 1
ATOM 2301 C CA . ARG B 1 130 ? -3.42 -35.75 -8.93 1 38.12 130 ARG B CA 1
ATOM 2302 C C . ARG B 1 130 ? -4.918 -35.656 -8.672 1 38.12 130 ARG B C 1
ATOM 2304 O O . ARG B 1 130 ? -5.613 -34.875 -9.344 1 38.12 130 ARG B O 1
ATOM 2311 N N . VAL B 1 131 ? -5.539 -36.688 -8.227 1 31.22 131 VAL B N 1
ATOM 2312 C CA . VAL B 1 131 ? -6.918 -36.781 -7.754 1 31.22 131 VAL B CA 1
ATOM 2313 C C . VAL B 1 131 ? -7.09 -35.906 -6.504 1 31.22 131 VAL B C 1
ATOM 2315 O O . VAL B 1 131 ? -6.332 -36.031 -5.543 1 31.22 131 VAL B O 1
ATOM 2318 N N . VAL B 1 132 ? -7.484 -34.656 -6.555 1 34.03 132 VAL B N 1
ATOM 2319 C CA . VAL B 1 132 ? -7.809 -33.812 -5.422 1 34.03 132 VAL B CA 1
ATOM 2320 C C . VAL B 1 132 ? -8.914 -34.438 -4.582 1 34.03 132 VAL B C 1
ATOM 2322 O O . VAL B 1 132 ? -10.016 -34.688 -5.078 1 34.03 132 VAL B O 1
ATOM 2325 N N . SER B 1 133 ? -8.594 -35.344 -3.721 1 28.2 133 SER B N 1
ATOM 2326 C CA . SER B 1 133 ? -9.578 -35.938 -2.82 1 28.2 133 SER B CA 1
ATOM 2327 C C . SER B 1 133 ? -10.164 -34.875 -1.875 1 28.2 133 SER B C 1
ATOM 2329 O O . SER B 1 133 ? -9.43 -34.188 -1.188 1 28.2 133 SER B O 1
ATOM 2331 N N . ILE B 1 134 ? -11.211 -34.156 -2.254 1 30.78 134 ILE B N 1
ATOM 2332 C CA . ILE B 1 134 ? -11.984 -33.406 -1.274 1 30.78 134 ILE B CA 1
ATOM 2333 C C . ILE B 1 134 ? -12.359 -34.312 -0.107 1 30.78 134 ILE B C 1
ATOM 2335 O O . ILE B 1 134 ? -12.906 -35.406 -0.309 1 30.78 134 ILE B O 1
ATOM 2339 N N . GLU B 1 135 ? -11.562 -34.344 0.858 1 31.08 135 GLU B N 1
ATOM 2340 C CA . GLU B 1 135 ? -12.008 -35.031 2.068 1 31.08 135 GLU B CA 1
ATOM 2341 C C . GLU B 1 135 ? -13.469 -34.75 2.367 1 31.08 135 GLU B C 1
ATOM 2343 O O . GLU B 1 135 ? -13.828 -33.594 2.705 1 31.08 135 GLU B O 1
ATOM 2348 N N . GLY B 1 136 ? -14.461 -35 1.426 1 25.73 136 GLY B N 1
ATOM 2349 C CA . GLY B 1 136 ? -15.836 -35.219 1.873 1 25.73 136 GLY B CA 1
ATOM 2350 C C . GLY B 1 136 ? -15.938 -36.031 3.143 1 25.73 136 GLY B C 1
ATOM 2351 O O . GLY B 1 136 ? -14.969 -36.688 3.545 1 25.73 136 GLY B O 1
ATOM 2352 N N . ASN B 1 137 ? -16.969 -35.562 4.098 1 28.28 137 ASN B N 1
ATOM 2353 C CA . ASN B 1 137 ? -17.781 -36.5 4.891 1 28.28 137 ASN B CA 1
ATOM 2354 C C . ASN B 1 137 ? -18 -37.812 4.16 1 28.28 137 ASN B C 1
ATOM 2356 O O . ASN B 1 137 ? -18.516 -37.844 3.039 1 28.28 137 ASN B O 1
ATOM 2360 N N . ASP B 1 138 ? -17.281 -38.75 4.258 1 26.45 138 ASP B N 1
ATOM 2361 C CA . ASP B 1 138 ? -17.453 -40.188 4.121 1 26.45 138 ASP B CA 1
ATOM 2362 C C . ASP B 1 138 ? -18.844 -40.625 4.547 1 26.45 138 ASP B C 1
ATOM 2364 O O . ASP B 1 138 ? -19.125 -40.75 5.738 1 26.45 138 ASP B O 1
ATOM 2368 N N . LYS B 1 139 ? -20.094 -40 4.137 1 25.58 139 LYS B N 1
ATOM 2369 C CA . LYS B 1 139 ? -21.016 -41.094 3.908 1 25.58 139 LYS B CA 1
ATOM 2370 C C . LYS B 1 139 ? -20.359 -42.219 3.076 1 25.58 139 LYS B C 1
ATOM 2372 O O . LYS B 1 139 ? -19.422 -41.938 2.326 1 25.58 139 LYS B O 1
ATOM 2377 N N . LYS B 1 140 ? -20.828 -43.531 3.223 1 27.97 140 LYS B N 1
ATOM 2378 C CA . LYS B 1 140 ? -21.047 -44.875 2.736 1 27.97 140 LYS B CA 1
ATOM 2379 C C . LYS B 1 140 ? -21.328 -44.906 1.236 1 27.97 140 LYS B C 1
ATOM 2381 O O . LYS B 1 140 ? -22.422 -44.562 0.8 1 27.97 140 LYS B O 1
ATOM 2386 N N . LEU B 1 141 ? -20.453 -44.344 0.322 1 23.41 141 LEU B N 1
ATOM 2387 C CA . LEU B 1 141 ? -20.688 -44.906 -1.004 1 23.41 141 LEU B CA 1
ATOM 2388 C C . LEU B 1 141 ? -20.906 -46.406 -0.925 1 23.41 141 LEU B C 1
ATOM 2390 O O . LEU B 1 141 ? -20.266 -47.094 -0.115 1 23.41 141 LEU B O 1
ATOM 2394 N N . ALA B 1 142 ? -21.891 -46.906 -1.558 1 24.14 142 ALA B N 1
ATOM 2395 C CA . ALA B 1 142 ? -22.531 -48.062 -2.145 1 24.14 142 ALA B CA 1
ATOM 2396 C C . ALA B 1 142 ? -21.484 -49 -2.775 1 24.14 142 ALA B C 1
ATOM 2398 O O . ALA B 1 142 ? -20.609 -48.562 -3.52 1 24.14 142 ALA B O 1
ATOM 2399 N N . LYS B 1 143 ? -21.016 -50.062 -1.982 1 26.19 143 LYS B N 1
ATOM 2400 C CA . LYS B 1 143 ? -20.453 -51.375 -2.332 1 26.19 143 LYS B CA 1
ATOM 2401 C C . LYS B 1 143 ? -20.844 -51.75 -3.752 1 26.19 143 LYS B C 1
ATOM 2403 O O . LYS B 1 143 ? -22.031 -51.906 -4.059 1 26.19 143 LYS B O 1
ATOM 2408 N N . ILE B 1 144 ? -20.016 -51.344 -4.785 1 22.59 144 ILE B N 1
ATOM 2409 C CA . ILE B 1 144 ? -19.922 -51.969 -6.09 1 22.59 144 ILE B CA 1
ATOM 2410 C C . ILE B 1 144 ? -19.797 -53.5 -5.914 1 22.59 144 ILE B C 1
ATOM 2412 O O . ILE B 1 144 ? -19.297 -54.188 -6.805 1 22.59 144 ILE B O 1
ATOM 2416 N N . ASN B 1 145 ? -20 -54.094 -4.699 1 24.34 145 ASN B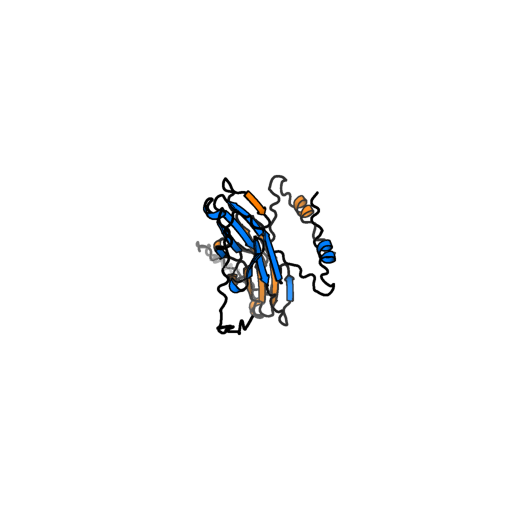 N 1
ATOM 2417 C CA . ASN B 1 145 ? -19.859 -55.531 -4.863 1 24.34 145 ASN B CA 1
ATOM 2418 C C . ASN B 1 145 ? -20.781 -56.062 -5.957 1 24.34 145 ASN B C 1
ATOM 2420 O O . ASN B 1 145 ? -21.984 -56.25 -5.73 1 24.34 145 ASN B O 1
ATOM 2424 N N . GLY B 1 146 ? -20.828 -55.438 -7.227 1 20.25 146 GLY B N 1
ATOM 2425 C CA . GLY B 1 146 ? -21.438 -56.281 -8.242 1 20.25 146 GLY B CA 1
ATOM 2426 C C . GLY B 1 146 ? -20.766 -57.656 -8.375 1 20.25 146 GLY B C 1
ATOM 2427 O O . GLY B 1 146 ? -19.641 -57.719 -8.883 1 20.25 146 GLY B O 1
ATOM 2428 N N . ASN B 1 147 ? -20.641 -58.562 -7.418 1 21.88 147 ASN B N 1
ATOM 2429 C CA . ASN B 1 147 ? -20.547 -60 -7.617 1 21.88 147 ASN B CA 1
ATOM 2430 C C . ASN B 1 147 ? -21.391 -60.469 -8.805 1 21.88 147 ASN B C 1
ATOM 2432 O O . ASN B 1 147 ? -22.609 -60.562 -8.711 1 21.88 147 ASN B O 1
ATOM 2436 N N . GLU B 1 148 ? -21.188 -59.875 -10.078 1 21.81 148 GLU B N 1
ATOM 2437 C CA . GLU B 1 148 ? -21.797 -60.562 -11.211 1 21.81 148 GLU B CA 1
ATOM 2438 C C . GLU B 1 148 ? -21.5 -62.062 -11.172 1 21.81 148 GLU B C 1
ATOM 2440 O O . GLU B 1 148 ? -20.453 -62.469 -10.656 1 21.81 148 GLU B O 1
ATOM 2445 N N . ALA B 1 149 ? -22.406 -63 -11.734 1 24.14 149 ALA B N 1
ATOM 2446 C CA . ALA B 1 149 ? -22.812 -64.312 -12.172 1 24.14 149 ALA B CA 1
ATOM 2447 C C . ALA B 1 149 ? -21.828 -64.875 -13.195 1 24.14 149 ALA B C 1
ATOM 2449 O O . ALA B 1 149 ? -21.375 -64.188 -14.094 1 24.14 149 ALA B O 1
ATOM 2450 N N . LYS B 1 150 ? -21.016 -65.938 -12.945 1 24.02 150 LYS B N 1
ATOM 2451 C CA . LYS B 1 150 ? -20.406 -67.062 -13.672 1 24.02 150 LYS B CA 1
ATOM 2452 C C . LYS B 1 150 ? -21.344 -67.562 -14.766 1 24.02 150 LYS B C 1
ATOM 2454 O O . LYS B 1 150 ? -22.312 -68.312 -14.477 1 24.02 150 LYS B O 1
ATOM 2459 N N . GLN B 1 151 ? -21.875 -66.938 -15.766 1 20.2 151 GLN B N 1
ATOM 2460 C CA . GLN B 1 151 ? -22.484 -67.75 -16.828 1 20.2 151 GLN B CA 1
ATOM 2461 C C . GLN B 1 151 ? -21.453 -68.625 -17.5 1 20.2 151 GLN B C 1
ATOM 2463 O O . GLN B 1 151 ? -20.531 -68.125 -18.172 1 20.2 151 GLN B O 1
ATOM 2468 N N . GLU B 1 152 ? -20.922 -69.75 -16.953 1 19.81 152 GLU B N 1
ATOM 2469 C CA . GLU B 1 152 ? -20.609 -71.062 -17.547 1 19.81 152 GLU B CA 1
ATOM 2470 C C . GLU B 1 152 ? -21.656 -71.5 -18.578 1 19.81 152 GLU B C 1
ATOM 2472 O O . GLU B 1 152 ? -22.828 -71.625 -18.234 1 19.81 152 GLU B O 1
ATOM 2477 N N . LEU B 1 153 ? -21.703 -70.875 -19.828 1 21.58 153 LEU B N 1
ATOM 2478 C CA . LEU B 1 153 ? -21.672 -71.75 -21 1 21.58 153 LEU B CA 1
ATOM 2479 C C . LEU B 1 153 ? -20.297 -72.375 -21.188 1 21.58 153 LEU B C 1
ATOM 2481 O O . LEU B 1 153 ? -19.281 -71.75 -20.891 1 21.58 153 LEU B O 1
#

Organism: Clitoria ternatea (NCBI:txid43366)

Foldseek 3Di:
DPPPPDLVVVCVPVCVDPPPPSLVQVEFDWDWDADPFFIKIKTFAPPDDPVQKDWDADPQQKIKIKGFFDDDDDDPPDDDPDDDDHGTMHMDMDRGDLQWDPPDWDWDDDNRMIMITIGGHDVVPSPDPDDPPPPPPDDDDDPVPPPDDPDDD/DPPPPDLVVVCVPVCVDPPPPSQPQVEFDWDWDADPFFIKIKTFAPPDDPVQKDWDQDPQQKIKIKGFFDDDDDDPPDDDPDDDDDGTMHMDMDRGDLQWDPPDWDWDDDNRMIMITIGGHDPVPSPDPPDPPPPPPPDDDDPPPPPDDPPPD

Secondary structure (DSSP, 8-state):
------HHHHHHHTT--TTS---------EEEEE-SSEEEEEEE-TT--GGGEEEEEEGGGEEEEEEEEPPPP--TT-EEEEE-S--EEEEEEEE--TTEEEEEEEEEEETTEEEEEEEEPPTTGGGS-------------------------/------HHHHHHHTT--TTS---------EEEEE-SSEEEEEEE-TT--GGGEEEEEETTTEEEEEEEEPPPP--TT-EEEEE-S--EEEEEEEE--TTEEEEEEEEEEETTEEEEEEEEPPTTTTSS-------------------------

pLDDT: mean 70.34, std 27.2, range [19.78, 97.31]

InterPro domains:
  IPR002068 Alpha crystallin/Hsp20 domain [PF00011] (31-134)
  IPR002068 Alpha crystallin/Hsp20 domain [PS01031] (21-137)
  IPR007052 CS domain [PS51203] (25-132)
  IPR008978 HSP20-like chaperone [G3DSA:2.60.40.790] (11-136)
  IPR008978 HSP20-like chaperone [SSF49764] (24-130)
  IPR031107 Small heat shock protein [PTHR11527] (24-133)

=== Feature glossary ===
Legend for the data blocks above and below:

— What the protein is —

The amino-acid sequence is the protein's primary structure: the linear order of residues from the N-terminus to the C-terminus, written in one-letter code. Everything else here — the 3D coordinates, the secondary structure, the domain annotations — is ultimately a consequence of this string.

Database cross-references. InterPro integrates a dozen domain/family signature databases into unified entries with residue-range hits. GO terms attach function/process/location labels with evidence codes. CATH codes position the fold in a four-level structural taxonomy. Organism is the NCBI-taxonomy species name.

— Where its atoms are —

The mmCIF block holds the 3D Cartesian coordinates of each backbone atom (N, Cα, C, O) in ångströms. mmCIF is the PDB's canonical archive format — a tagged-loop text representation of the atomic model.

The six renders are orthographic views along the three Cartesian axes in both directions. Representation (cartoon, sticks, or surface) and color scheme (sequence-rainbow or by-chain) vary across proteins so the training set covers all the common visualization conventions.

— Local backbone conformation —

Secondary structure is the local, repeating backbone conformation. DSSP classifies it into eight states by reading the hydrogen-bond network: three helix types (H, G, I), two β types (E, B), two non-regular types (T, S), and unstructured coil (-).

SS3 is a coarse helix/strand/coil call (letters a/b/c) made by the P-SEA algorithm from inter-Cα distances and dihedrals. It is less detailed than DSSP but needs only Cα positions.

Backbone dihedral angles. Every residue except chain termini has a φ (preceding-C → N → Cα → C) and a ψ (N → Cα → C → next-N). They are reported in degrees following the IUPAC sign convention. Secondary structure is essentially a statement about which (φ, ψ) basin each residue occupie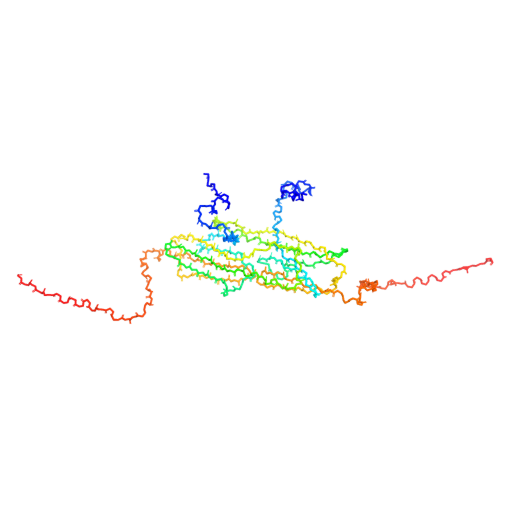s.

— Global shape and packing —

The geometric summary reports three shape descriptors. Rg (radius of gyration) measures how spread out the Cα atoms are about their centre of mass; compact globular proteins have small Rg, elongated or unfolded ones large. Cα contacts (<8 Å, |i−j|>4) count long-range residue pairs in spatial proximity — high for tightly packed folds, near zero for rods or random coil. The bounding-box extents give the protein's footprint along x, y, z in Å.

Solvent accessibility: the surface area of each residue that a 1.4 Å water probe can touch, in Å². When only backbone atoms are present the absolute values are lower than full-atom SASA (side chains contribute most of the area) and are flagged as backbone-only.

Plot images: a contact map (which residues are close in 3D, as an N×N binary image), a Ramachandran scatter (backbone torsion angles, revealing secondary-structure composition at a glance), and — for AlphaFold structures — a PAE heatmap (pairwise prediction confidence).

— Structural neighborhood —

Foldseek's 3Di representation compresses backbone geometry into a per-residue letter drawn from a learned twenty-state alphabet. It captures the tertiary interaction pattern around each residue — which residues are packed against it in space, regardless of where they are in sequence.

Structural nearest neighbors (via Foldseek easy-search vs the PDB). Reported per hit: target PDB id, E-value, and alignment TM-score. A TM-score above ~0.5 is the conventional threshold for 'same fold'.

— Confidence and disorder —

pLDDT (predicted Local Distance Difference Test) is AlphaFold's per-residue confidence score, ranging from 0 to 100. Values above 90 indicate high confidence (typically well-packed cores); 70–90 is confident; 50–70 low confidence; below 50 usually means the region is disordered or the prediction is unreliable there. AlphaFold stores pLDDT in the mmCIF B-factor column.

For experimental (PDB) structures, the B-factor (temperature factor) quantifies the positional spread of each atom in the crystal — a combination of thermal vibration and static disorder — in units of Å². High B-factors mark flexible loops or poorly resolved regions; low B-factors mark the rigid, well-ordered core.

Predicted Aligned Error (PAE) is an AlphaFold confidence matrix: entry (i, j) is the expected error in the position of residue j, in ångströms, when the prediction is superimposed on the true structure at residue i. Low PAE within a block of residues means that block is internally rigid and well-predicted; high PAE between two blocks means their relative placement is uncertain even if each block individually is confident.